Protein AF-0000000072983395 (afdb_homodimer)

Solvent-accessible surface area (backbone atoms only — not comparable to full-atom values): 16085 Å² total; per-residue (Å²): 81,55,55,38,33,39,40,26,29,25,28,71,45,69,61,43,79,45,68,45,96,83,69,43,36,35,25,37,40,39,32,40,28,44,46,82,57,58,45,98,86,64,48,65,48,68,25,65,43,45,33,35,26,67,38,75,64,19,54,56,48,55,73,70,56,47,56,60,40,45,34,35,40,32,30,26,74,39,46,46,67,44,71,45,98,85,69,43,77,41,79,43,71,32,33,43,49,75,42,74,44,75,72,58,54,69,65,59,53,52,48,53,57,49,49,61,51,53,68,69,57,66,67,68,75,69,74,77,69,78,70,69,76,76,77,78,74,75,75,77,71,81,136,83,55,55,38,33,38,38,25,30,24,29,71,44,67,60,45,80,46,69,46,97,85,69,44,36,33,26,37,40,40,31,40,27,43,47,82,58,58,45,97,84,64,46,65,47,66,25,65,44,43,33,34,27,67,37,74,65,19,55,56,49,54,73,72,55,46,57,60,41,45,34,37,40,33,30,26,73,36,46,46,69,45,71,42,97,84,68,42,77,42,80,42,72,30,33,42,49,76,44,73,44,74,72,57,54,69,67,58,54,51,48,52,57,49,49,62,51,55,69,69,56,68,69,70,76,68,75,76,68,80,69,68,74,75,74,75,68,78,70,76,72,75,131

Structure (mmCIF, N/CA/C/O backbone):
data_AF-0000000072983395-model_v1
#
loop_
_entity.id
_entity.type
_entity.pdbx_description
1 polymer 'Single-stranded DNA-binding protein'
#
loop_
_atom_site.group_PDB
_atom_site.id
_atom_site.type_symbol
_atom_site.label_atom_id
_atom_site.label_alt_id
_atom_site.label_comp_id
_atom_site.label_asym_id
_atom_site.label_entity_id
_atom_site.label_seq_id
_atom_site.pdbx_PDB_ins_code
_atom_site.Cartn_x
_atom_site.Cartn_y
_atom_site.Cartn_z
_atom_site.occupancy
_atom_site.B_iso_or_equiv
_atom_site.auth_seq_id
_atom_site.auth_comp_id
_atom_site.auth_asym_id
_atom_site.auth_atom_id
_atom_site.pdbx_PDB_model_num
ATOM 1 N N . MET A 1 1 ? 9.352 -2.021 -13.219 1 92.12 1 MET A N 1
ATOM 2 C CA . MET A 1 1 ? 7.984 -2.516 -13.117 1 92.12 1 MET A CA 1
ATOM 3 C C . MET A 1 1 ? 7.031 -1.396 -12.719 1 92.12 1 MET A C 1
ATOM 5 O O . MET A 1 1 ? 7.434 -0.445 -12.039 1 92.12 1 MET A O 1
ATOM 9 N N . LEU A 1 2 ? 5.82 -1.58 -13.25 1 95.62 2 LEU A N 1
ATOM 10 C CA . LEU A 1 2 ? 4.816 -0.573 -12.93 1 95.62 2 LEU A CA 1
ATOM 11 C C . LEU A 1 2 ? 4.504 -0.578 -11.438 1 95.62 2 LEU A C 1
ATOM 13 O O . LEU A 1 2 ? 4.367 -1.644 -10.828 1 95.62 2 LEU A O 1
ATOM 17 N N . ASN A 1 3 ? 4.492 0.54 -10.852 1 98.25 3 ASN A N 1
ATOM 18 C CA . ASN A 1 3 ? 4.168 0.789 -9.453 1 98.25 3 ASN A CA 1
ATOM 19 C C . ASN A 1 3 ? 3.625 2.199 -9.242 1 98.25 3 ASN A C 1
ATOM 21 O O . ASN A 1 3 ? 4.391 3.164 -9.203 1 98.25 3 ASN A O 1
ATOM 25 N N . SER A 1 4 ? 2.332 2.23 -9.156 1 98.5 4 SER A N 1
ATOM 26 C CA . SER A 1 4 ? 1.716 3.549 -9.047 1 98.5 4 SER A CA 1
ATOM 27 C C . SER A 1 4 ? 0.552 3.535 -8.062 1 98.5 4 SER A C 1
ATOM 29 O O . SER A 1 4 ? -0.25 2.598 -8.055 1 98.5 4 SER A O 1
ATOM 31 N N . VAL A 1 5 ? 0.527 4.566 -7.242 1 98.69 5 VAL A N 1
ATOM 32 C CA . VAL A 1 5 ? -0.525 4.75 -6.246 1 98.69 5 VAL A CA 1
ATOM 33 C C . VAL A 1 5 ? -1.07 6.176 -6.332 1 98.69 5 VAL A C 1
ATOM 35 O O . VAL A 1 5 ? -0.305 7.133 -6.473 1 98.69 5 VAL A O 1
ATOM 38 N N . SER A 1 6 ? -2.344 6.32 -6.25 1 98.75 6 SER A N 1
ATOM 39 C CA . SER A 1 6 ? -3.023 7.605 -6.145 1 98.75 6 SER A CA 1
ATOM 40 C C . SER A 1 6 ? -4.082 7.582 -5.047 1 98.75 6 SER A C 1
ATOM 42 O O . SER A 1 6 ? -4.973 6.73 -5.055 1 98.75 6 SER A O 1
ATOM 44 N N . LEU A 1 7 ? -3.955 8.562 -4.141 1 98.62 7 LEU A N 1
ATOM 45 C CA . LEU A 1 7 ? -4.863 8.594 -2.996 1 98.62 7 LEU A CA 1
ATOM 46 C C . LEU A 1 7 ? -5.379 10 -2.748 1 98.62 7 LEU A C 1
ATOM 48 O O . LEU A 1 7 ? -4.688 10.984 -3.037 1 98.62 7 LEU A O 1
ATOM 52 N N . THR A 1 8 ? -6.539 10.047 -2.232 1 98.5 8 THR A N 1
ATOM 53 C CA . THR A 1 8 ? -7.055 11.25 -1.59 1 98.5 8 THR A CA 1
ATOM 54 C C . THR A 1 8 ? -7.527 10.945 -0.17 1 98.5 8 THR A C 1
ATOM 56 O O . THR A 1 8 ? -8.109 9.891 0.083 1 98.5 8 THR A O 1
ATOM 59 N N . GLY A 1 9 ? -7.184 11.805 0.729 1 98.12 9 GLY A N 1
ATOM 60 C CA . GLY A 1 9 ? -7.562 11.609 2.119 1 98.12 9 GLY A CA 1
ATOM 61 C C . GLY A 1 9 ? -7.148 12.766 3.018 1 98.12 9 GLY A C 1
ATOM 62 O O . GLY A 1 9 ? -6.652 13.781 2.539 1 98.12 9 GLY A O 1
ATOM 63 N N . ARG A 1 10 ? -7.398 12.531 4.27 1 97.25 10 ARG A N 1
ATOM 64 C CA . ARG A 1 10 ? -7.094 13.586 5.23 1 97.25 10 ARG A CA 1
ATOM 65 C C . ARG A 1 10 ? -5.961 13.172 6.164 1 97.25 10 ARG A C 1
ATOM 67 O O . ARG A 1 10 ? -5.918 12.023 6.617 1 97.25 10 ARG A O 1
ATOM 74 N N . LEU A 1 11 ? -5.18 14.148 6.449 1 97.19 11 LEU A N 1
ATOM 75 C CA . LEU A 1 11 ? -4.102 13.922 7.402 1 97.19 11 LEU A CA 1
ATOM 76 C C . LEU A 1 11 ? -4.656 13.625 8.789 1 97.19 11 LEU A C 1
ATOM 78 O O . LEU A 1 11 ? -5.5 14.367 9.297 1 97.19 11 LEU A O 1
ATOM 82 N N . THR A 1 12 ? -4.137 12.562 9.406 1 97.56 12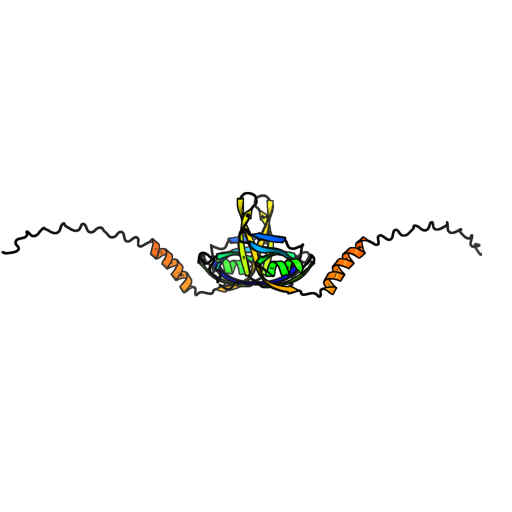 THR A N 1
ATOM 83 C CA . THR A 1 12 ? -4.719 12.117 10.664 1 97.56 12 THR A CA 1
ATOM 84 C C . THR A 1 12 ? -4.078 12.844 11.844 1 97.56 12 THR A C 1
ATOM 86 O O . THR A 1 12 ? -4.664 12.914 12.93 1 97.56 12 THR A O 1
ATOM 89 N N . LYS A 1 13 ? -2.9 13.227 11.703 1 97.06 13 LYS A N 1
ATOM 90 C CA . LYS A 1 13 ? -2.113 13.945 12.703 1 97.06 13 LYS A CA 1
ATOM 91 C C . LYS A 1 13 ? -0.989 14.742 12.055 1 97.06 13 LYS A C 1
ATOM 93 O O . LYS A 1 13 ? -0.76 14.633 10.844 1 97.06 13 LYS A O 1
ATOM 98 N N . GLU A 1 14 ? -0.377 15.438 12.875 1 96.38 14 GLU A N 1
ATOM 99 C CA . GLU A 1 14 ? 0.751 16.203 12.352 1 96.38 14 GLU A CA 1
ATOM 100 C C . GLU A 1 14 ? 1.83 15.281 11.789 1 96.38 14 GLU A C 1
ATOM 102 O O . GLU A 1 14 ? 2.129 14.234 12.375 1 96.38 14 GLU A O 1
ATOM 107 N N . PRO A 1 15 ? 2.396 15.719 10.688 1 96.94 15 PRO A N 1
ATOM 108 C CA . PRO A 1 15 ? 3.467 14.898 10.117 1 96.94 15 PRO A CA 1
ATOM 109 C C . PRO A 1 15 ? 4.684 14.789 11.039 1 96.94 15 PRO A C 1
ATOM 111 O O . PRO A 1 15 ? 4.984 15.727 11.773 1 96.94 15 PRO A O 1
ATOM 114 N N . GLU A 1 16 ? 5.305 13.664 10.938 1 95.69 16 GLU A N 1
ATOM 115 C CA . GLU A 1 16 ? 6.543 13.445 11.68 1 95.69 16 GLU A CA 1
ATOM 116 C C . GLU A 1 16 ? 7.766 13.719 10.812 1 95.69 16 GLU A C 1
ATOM 118 O O . GLU A 1 16 ? 7.906 13.148 9.727 1 95.69 16 GLU A O 1
ATOM 123 N N . VAL A 1 17 ? 8.648 14.516 11.359 1 94.19 17 VAL A N 1
ATOM 124 C CA . VAL A 1 17 ? 9.836 14.914 10.617 1 94.19 17 VAL A CA 1
ATOM 125 C C . VAL A 1 17 ? 11.07 14.219 11.195 1 94.19 17 VAL A C 1
ATOM 127 O O . VAL A 1 17 ? 11.281 14.227 12.406 1 94.19 17 VAL A O 1
ATOM 130 N N . PHE A 1 18 ? 11.75 13.602 10.289 1 89.81 18 PHE A N 1
ATOM 131 C CA . PHE A 1 18 ? 12.992 12.938 10.656 1 89.81 18 PHE A CA 1
ATOM 132 C C . PHE A 1 18 ? 14.148 13.422 9.789 1 89.81 18 PHE A C 1
ATOM 134 O O . PHE A 1 18 ? 13.93 13.984 8.711 1 89.81 18 PHE A O 1
ATOM 141 N N . ARG A 1 19 ? 15.328 13.273 10.328 1 88.38 19 ARG A N 1
ATOM 142 C CA . ARG A 1 19 ? 16.547 13.484 9.555 1 88.38 19 ARG A CA 1
ATOM 143 C C . ARG A 1 19 ? 17.516 12.32 9.734 1 88.38 19 ARG A C 1
ATOM 145 O O . ARG A 1 19 ? 17.781 11.891 10.859 1 88.38 19 ARG A O 1
ATOM 152 N N . THR A 1 20 ? 17.906 11.781 8.586 1 83.94 20 THR A N 1
ATOM 153 C CA . THR A 1 20 ? 18.828 10.656 8.664 1 83.94 20 THR A CA 1
ATOM 154 C C . THR A 1 20 ? 20.25 11.133 8.922 1 83.94 20 THR A C 1
ATOM 156 O O . THR A 1 20 ? 20.531 12.328 8.883 1 83.94 20 THR A O 1
ATOM 159 N N . ALA A 1 21 ? 21.156 10.156 9.273 1 82.62 21 ALA A N 1
ATOM 160 C CA . ALA A 1 21 ? 22.562 10.461 9.531 1 82.62 21 ALA A CA 1
ATOM 161 C C . ALA A 1 21 ? 23.219 11.086 8.305 1 82.62 21 ALA A C 1
ATOM 163 O O . ALA A 1 21 ? 24.125 11.922 8.438 1 82.62 21 ALA A O 1
ATOM 164 N N . ASN A 1 22 ? 22.719 10.758 7.152 1 85.31 22 ASN A N 1
ATOM 165 C CA . ASN A 1 22 ? 23.266 11.289 5.91 1 85.31 22 ASN A CA 1
ATOM 166 C C . ASN A 1 22 ? 22.562 12.57 5.488 1 85.31 22 ASN A C 1
ATOM 168 O O . ASN A 1 22 ? 22.531 12.914 4.309 1 85.31 22 ASN A O 1
ATOM 172 N N . GLU A 1 23 ? 21.844 13.117 6.398 1 86.38 23 GLU A N 1
ATOM 173 C CA . GLU A 1 23 ? 21.234 14.438 6.273 1 86.38 23 GLU A CA 1
ATOM 174 C C . GLU A 1 23 ? 20.078 14.43 5.277 1 86.38 23 GLU A C 1
ATOM 176 O O . GLU A 1 23 ? 19.828 15.422 4.594 1 86.38 23 GLU A O 1
ATOM 181 N N . LEU A 1 24 ? 19.547 13.312 5.109 1 88.81 24 LEU A N 1
ATOM 182 C CA . LEU A 1 24 ? 18.328 13.211 4.305 1 88.81 24 LEU A CA 1
ATOM 183 C C . LEU A 1 24 ? 17.094 13.492 5.148 1 88.81 24 LEU A C 1
ATOM 185 O O . LEU A 1 24 ? 16.891 12.852 6.184 1 88.81 24 LEU A O 1
ATOM 189 N N . ASP A 1 25 ? 16.328 14.492 4.676 1 93.94 25 ASP A N 1
ATOM 190 C CA . ASP A 1 25 ? 15.07 14.797 5.352 1 93.94 25 ASP A CA 1
ATOM 191 C C . ASP A 1 25 ? 13.992 13.781 4.98 1 93.94 25 ASP A C 1
ATOM 193 O O . ASP A 1 25 ? 13.836 13.438 3.805 1 93.94 25 ASP A O 1
ATOM 197 N N . ILE A 1 26 ? 13.297 13.359 6.004 1 93.62 26 ILE A N 1
ATOM 198 C CA . ILE A 1 26 ? 12.203 12.422 5.82 1 93.62 26 ILE A CA 1
ATOM 199 C C . ILE A 1 26 ? 10.969 12.914 6.586 1 93.62 26 ILE A C 1
ATOM 201 O O . ILE A 1 26 ? 11.078 13.328 7.738 1 93.62 26 ILE A O 1
ATOM 205 N N . VAL A 1 27 ? 9.828 12.859 5.941 1 96.75 27 VAL A N 1
ATOM 206 C CA . VAL A 1 27 ? 8.57 13.148 6.625 1 96.75 27 VAL A CA 1
ATOM 207 C C . VAL A 1 27 ? 7.625 11.961 6.488 1 96.75 27 VAL A C 1
ATOM 209 O O . VAL A 1 27 ? 7.445 11.43 5.391 1 96.75 27 VAL A O 1
ATOM 212 N N . ARG A 1 28 ? 7.023 11.586 7.562 1 96.06 28 ARG A N 1
ATOM 213 C CA . ARG A 1 28 ? 6.031 10.523 7.582 1 96.06 28 ARG A CA 1
ATOM 214 C C . ARG A 1 28 ? 4.672 11.039 8.047 1 96.06 28 ARG A C 1
ATOM 216 O O . ARG A 1 28 ? 4.602 11.883 8.945 1 96.06 28 ARG A O 1
ATOM 223 N N . PHE A 1 29 ? 3.676 10.469 7.445 1 97.31 29 PHE A N 1
ATOM 224 C CA . PHE A 1 29 ? 2.324 10.844 7.848 1 97.31 29 PHE A CA 1
ATOM 225 C C . PHE A 1 29 ? 1.327 9.75 7.469 1 97.31 29 PHE A C 1
ATOM 227 O O . PHE A 1 29 ? 1.657 8.836 6.715 1 97.31 29 PHE A O 1
ATOM 234 N N . THR A 1 30 ? 0.22 9.859 8.078 1 97.81 30 THR A N 1
ATOM 235 C CA . THR A 1 30 ? -0.851 8.906 7.809 1 97.81 30 THR A CA 1
ATOM 236 C C . THR A 1 30 ? -2.053 9.602 7.18 1 97.81 30 THR A C 1
ATOM 238 O O . THR A 1 30 ? -2.484 10.656 7.656 1 97.81 30 THR A O 1
ATOM 241 N N . LEU A 1 31 ? -2.525 9.023 6.121 1 98.19 31 LEU A N 1
ATOM 242 C CA . LEU A 1 31 ? -3.703 9.516 5.418 1 98.19 31 LEU A CA 1
ATOM 243 C C . LEU A 1 31 ? -4.926 8.656 5.734 1 98.19 31 LEU A C 1
ATOM 245 O O . LEU A 1 31 ? -4.871 7.434 5.621 1 98.19 31 LEU A O 1
ATOM 249 N N . ALA A 1 32 ? -5.961 9.273 6.227 1 97.94 32 ALA A N 1
ATOM 250 C CA . ALA A 1 32 ? -7.262 8.617 6.332 1 97.94 32 ALA A CA 1
ATOM 251 C C . ALA A 1 32 ? -7.984 8.625 4.988 1 97.94 32 ALA A C 1
ATOM 253 O O . ALA A 1 32 ? -8.383 9.68 4.492 1 97.94 32 ALA A O 1
ATOM 254 N N . VAL A 1 33 ? -8.195 7.504 4.414 1 97.56 33 VAL A N 1
ATOM 255 C CA . VAL A 1 33 ? -8.828 7.348 3.109 1 97.56 33 VAL A CA 1
ATOM 256 C C . VAL A 1 33 ? -10.156 6.613 3.264 1 97.56 33 VAL A C 1
ATOM 258 O O . VAL A 1 33 ? -10.188 5.402 3.502 1 97.56 33 VAL A O 1
ATOM 261 N N . ASN A 1 34 ? -11.188 7.336 3.043 1 94.81 34 ASN A N 1
ATOM 262 C CA . ASN A 1 34 ? -12.5 6.727 3.189 1 94.81 34 ASN A CA 1
ATOM 263 C C . ASN A 1 34 ? -12.836 5.828 2.002 1 94.81 34 ASN A C 1
ATOM 265 O O . ASN A 1 34 ? -12.625 6.211 0.85 1 94.81 34 ASN A O 1
ATOM 269 N N . ARG A 1 35 ? -13.422 4.754 2.379 1 91.44 35 ARG A N 1
ATOM 270 C CA . ARG A 1 35 ? -13.867 3.848 1.321 1 91.44 35 ARG A CA 1
ATOM 271 C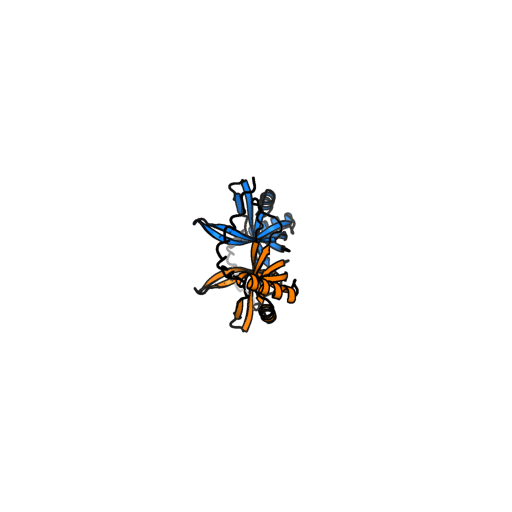 C . ARG A 1 35 ? -15.156 4.34 0.682 1 91.44 35 ARG A C 1
ATOM 273 O O . ARG A 1 35 ? -15.938 5.051 1.317 1 91.44 35 ARG A O 1
ATOM 280 N N . VAL A 1 36 ? -15.289 3.951 -0.566 1 82.12 36 VAL A N 1
ATOM 281 C CA . VAL A 1 36 ? -16.422 4.461 -1.325 1 82.12 36 VAL A CA 1
ATOM 282 C C . VAL A 1 36 ? -17.703 3.766 -0.871 1 82.12 36 VAL A C 1
ATOM 284 O O . VAL A 1 36 ? -18.781 4.383 -0.829 1 82.12 36 VAL A O 1
ATOM 287 N N . PHE A 1 37 ? -17.578 2.553 -0.473 1 79.75 37 PHE A N 1
ATOM 288 C CA . PHE A 1 37 ? -18.797 1.813 -0.184 1 79.75 37 PHE A CA 1
ATOM 289 C C . PHE A 1 37 ? -18.938 1.569 1.313 1 79.75 37 PHE A C 1
ATOM 291 O O . PHE A 1 37 ? -17.953 1.478 2.031 1 79.75 37 PHE A O 1
ATOM 298 N N . LYS A 1 38 ? -20.156 1.522 1.708 1 79.19 38 LYS A N 1
ATOM 299 C CA . LYS A 1 38 ? -20.469 1.165 3.086 1 79.19 38 LYS A CA 1
ATOM 300 C C . LYS A 1 38 ? -20.375 -0.342 3.303 1 79.19 38 LYS A C 1
ATOM 302 O O . LYS A 1 38 ? -20.641 -1.124 2.385 1 79.19 38 LYS A O 1
ATOM 307 N N . ASN A 1 39 ? -19.984 -0.645 4.512 1 76.88 39 ASN A N 1
ATOM 308 C CA . ASN A 1 39 ? -19.938 -2.068 4.832 1 76.88 39 ASN A CA 1
ATOM 309 C C . ASN A 1 39 ? -21.328 -2.613 5.129 1 76.88 39 ASN A C 1
ATOM 311 O O . ASN A 1 39 ? -22.328 -1.921 4.93 1 76.88 39 ASN A O 1
ATOM 315 N N . LYS A 1 40 ? -21.391 -3.904 5.48 1 73.75 40 LYS A N 1
ATOM 316 C CA . LYS A 1 40 ? -22.656 -4.598 5.707 1 73.75 40 LYS A CA 1
ATOM 317 C C . LYS A 1 40 ? -23.453 -3.93 6.82 1 73.75 40 LYS A C 1
ATOM 319 O O . LYS A 1 40 ? -24.688 -3.994 6.828 1 73.75 40 LYS A O 1
ATOM 324 N N . THR A 1 41 ? -22.766 -3.213 7.715 1 80.81 41 THR A N 1
ATOM 325 C CA . THR A 1 41 ? -23.438 -2.561 8.836 1 80.81 41 THR A CA 1
ATOM 326 C C . THR A 1 41 ? -23.812 -1.124 8.477 1 80.81 41 THR A C 1
ATOM 328 O O . THR A 1 41 ? -24.359 -0.393 9.312 1 80.81 41 THR A O 1
ATOM 331 N N . GLY A 1 42 ? -23.453 -0.775 7.301 1 80.75 42 GLY A N 1
ATOM 332 C CA . GLY A 1 42 ? -23.812 0.552 6.836 1 80.75 42 GLY A CA 1
ATOM 333 C C . GLY A 1 42 ? -22.797 1.615 7.191 1 80.75 42 GLY A C 1
ATOM 334 O O . GLY A 1 42 ? -23.062 2.811 7.066 1 80.75 42 GLY A O 1
ATOM 335 N N . GLN A 1 43 ? -21.75 1.184 7.711 1 83.88 43 GLN A N 1
ATOM 336 C CA . GLN A 1 43 ? -20.719 2.15 8.086 1 83.88 43 GLN A CA 1
ATOM 337 C C . GLN A 1 43 ? -19.625 2.223 7.027 1 83.88 43 GLN A C 1
ATOM 339 O O . GLN A 1 43 ? -19.25 1.204 6.438 1 83.88 43 GLN A O 1
ATOM 344 N N . ARG A 1 44 ? -19.234 3.465 6.789 1 85.44 44 ARG A N 1
ATOM 345 C CA . ARG A 1 44 ? -18.109 3.656 5.871 1 85.44 44 ARG A CA 1
ATOM 346 C C . ARG A 1 44 ? -16.781 3.453 6.582 1 85.44 44 ARG A C 1
ATOM 348 O O . ARG A 1 44 ? -16.484 4.129 7.57 1 85.44 44 ARG A O 1
ATOM 355 N N . GLU A 1 45 ? -16.062 2.592 6.062 1 91.12 45 GLU A N 1
ATOM 356 C CA . GLU A 1 45 ? -14.773 2.287 6.676 1 91.12 45 GLU A CA 1
ATOM 357 C C . GLU A 1 45 ? -13.68 3.213 6.152 1 91.12 45 GLU A C 1
ATOM 359 O O . GLU A 1 45 ? -13.82 3.799 5.074 1 91.12 45 GLU A O 1
ATOM 364 N N . THR A 1 46 ? -12.695 3.371 7.027 1 94.56 46 THR A N 1
ATOM 365 C CA . THR A 1 46 ? -11.555 4.223 6.703 1 94.56 46 THR A CA 1
ATOM 366 C C . THR A 1 46 ? -10.258 3.426 6.734 1 94.56 46 THR A C 1
ATOM 368 O O . THR A 1 46 ? -10.023 2.648 7.66 1 94.56 46 THR A O 1
ATOM 371 N N . ASP A 1 47 ? -9.516 3.576 5.652 1 95.69 47 ASP A N 1
ATOM 372 C CA . ASP A 1 47 ? -8.172 3.014 5.645 1 95.69 47 ASP A CA 1
ATOM 373 C C . ASP A 1 47 ? -7.141 4.059 6.062 1 95.69 47 ASP A C 1
ATOM 375 O O . ASP A 1 47 ? -7.137 5.18 5.547 1 95.69 47 ASP A O 1
ATOM 379 N N . PHE A 1 48 ? -6.254 3.67 6.953 1 96.12 48 PHE A N 1
ATOM 380 C CA . PHE A 1 48 ? -5.18 4.551 7.398 1 96.12 48 PHE A CA 1
ATOM 381 C C . PHE A 1 48 ? -3.861 4.176 6.738 1 96.12 48 PHE A C 1
ATOM 383 O O . PHE A 1 48 ? -3.217 3.201 7.133 1 96.12 48 PHE A O 1
ATOM 390 N N . ILE A 1 49 ? -3.475 4.988 5.789 1 97.44 49 ILE A N 1
ATOM 391 C CA . ILE A 1 49 ? -2.359 4.641 4.918 1 97.44 49 ILE A CA 1
ATOM 392 C C . ILE A 1 49 ? -1.128 5.461 5.301 1 97.44 49 ILE A C 1
ATOM 394 O O . ILE A 1 49 ? -1.182 6.691 5.348 1 97.44 49 ILE A O 1
ATOM 398 N N . GLU A 1 50 ? -0.036 4.75 5.488 1 96.62 50 GLU A N 1
ATOM 399 C CA . GLU A 1 50 ? 1.229 5.414 5.789 1 96.62 50 GLU A CA 1
ATOM 400 C C . GLU A 1 50 ? 1.891 5.941 4.52 1 96.62 50 GLU A C 1
ATOM 402 O O . GLU A 1 50 ? 1.959 5.238 3.51 1 96.62 50 GLU A O 1
ATOM 407 N N . CYS A 1 51 ? 2.387 7.141 4.633 1 97.88 51 CYS A N 1
ATOM 408 C CA . CYS A 1 51 ? 3.07 7.797 3.527 1 97.88 51 CYS A CA 1
ATOM 409 C C . CYS A 1 51 ? 4.406 8.375 3.979 1 97.88 51 CYS A C 1
ATOM 411 O O . CYS A 1 51 ? 4.582 8.703 5.152 1 97.88 51 CYS A O 1
ATOM 413 N N . VAL A 1 52 ? 5.289 8.516 2.994 1 96.75 52 VAL A N 1
ATOM 414 C CA . VAL A 1 52 ? 6.605 9.07 3.299 1 96.75 52 VAL A CA 1
ATOM 415 C C . VAL A 1 52 ? 7.062 9.977 2.16 1 96.75 52 VAL A C 1
ATOM 417 O O . VAL A 1 52 ? 6.867 9.656 0.985 1 96.75 52 VAL A O 1
A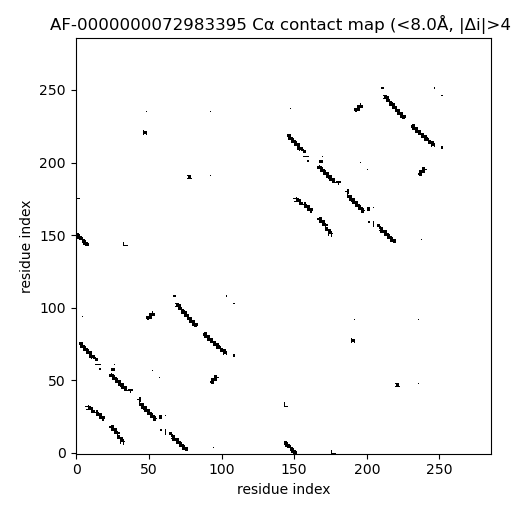TOM 420 N N . ILE A 1 53 ? 7.641 11.039 2.486 1 97.06 53 ILE A N 1
ATOM 421 C CA . ILE A 1 53 ? 8.289 11.938 1.537 1 97.06 53 ILE A CA 1
ATOM 422 C C . ILE A 1 53 ? 9.773 12.062 1.872 1 97.06 53 ILE A C 1
ATOM 424 O O . ILE A 1 53 ? 10.141 12.227 3.037 1 97.06 53 ILE A O 1
ATOM 428 N N . PHE A 1 54 ? 10.516 11.977 0.867 1 93.81 54 PHE A N 1
ATOM 429 C CA . PHE A 1 54 ? 11.961 12.117 1.027 1 93.81 54 PHE A CA 1
ATOM 430 C C . PHE A 1 54 ? 12.445 13.43 0.433 1 93.81 54 PHE A C 1
ATOM 432 O O . PHE A 1 54 ? 11.883 13.922 -0.549 1 93.81 54 PHE A O 1
ATOM 439 N N . GLY A 1 55 ? 13.484 14 1.056 1 92.94 55 GLY A N 1
ATOM 440 C CA . GLY A 1 55 ? 14.18 15.148 0.487 1 92.94 55 GLY A CA 1
ATOM 441 C C . GLY A 1 55 ? 13.633 16.484 0.961 1 92.94 55 GLY A C 1
ATOM 442 O O . GLY A 1 55 ? 12.82 16.531 1.885 1 92.94 55 GLY A O 1
ATOM 443 N N . LYS A 1 56 ? 14.055 17.484 0.341 1 90.19 56 LYS A N 1
ATOM 444 C CA . LYS A 1 56 ? 13.758 18.844 0.782 1 90.19 56 LYS A CA 1
ATOM 445 C C . LYS A 1 56 ? 12.258 19.141 0.688 1 90.19 56 LYS A C 1
ATOM 447 O O . LYS A 1 56 ? 11.719 19.891 1.497 1 90.19 56 LYS A O 1
ATOM 452 N N . ARG A 1 57 ? 11.625 18.578 -0.23 1 92.88 57 ARG A N 1
ATOM 453 C CA . ARG A 1 57 ? 10.188 18.797 -0.401 1 92.88 57 ARG A CA 1
ATOM 454 C C . ARG A 1 57 ? 9.414 18.297 0.81 1 92.88 57 ARG A C 1
ATOM 456 O O . ARG A 1 57 ? 8.266 18.703 1.033 1 92.88 57 ARG A O 1
ATOM 463 N N . ALA A 1 58 ? 10.008 17.406 1.537 1 93.88 58 ALA A N 1
ATOM 464 C CA . ALA A 1 58 ? 9.391 16.859 2.74 1 93.88 58 ALA A CA 1
ATOM 465 C C . ALA A 1 58 ? 9.133 17.953 3.77 1 93.88 58 ALA A C 1
ATOM 467 O O . ALA A 1 58 ? 8.062 18 4.391 1 93.88 58 ALA A O 1
ATOM 468 N N . LEU A 1 59 ? 10.062 18.781 3.85 1 92.75 59 LEU A N 1
ATOM 469 C CA . LEU A 1 59 ? 9.945 19.859 4.832 1 92.75 59 LEU A CA 1
ATOM 470 C C . LEU A 1 59 ? 8.875 20.859 4.41 1 92.75 59 LEU A C 1
ATOM 472 O O . LEU A 1 59 ? 8.141 21.375 5.254 1 92.75 59 LEU A O 1
ATOM 476 N N . THR A 1 60 ? 8.867 21.156 3.119 1 93.31 60 THR A N 1
ATOM 477 C CA . THR A 1 60 ? 7.805 22.016 2.602 1 93.31 60 THR A CA 1
ATOM 478 C C . THR A 1 60 ? 6.43 21.438 2.934 1 93.31 60 THR A C 1
ATOM 480 O O . THR A 1 60 ? 5.535 22.172 3.361 1 93.31 60 THR A O 1
ATOM 483 N N . PHE A 1 61 ? 6.305 20.219 2.787 1 95.88 61 PHE A N 1
ATOM 484 C CA . PHE A 1 61 ? 5.059 19.516 3.098 1 95.88 61 PHE A CA 1
ATOM 485 C C . PHE A 1 61 ? 4.715 19.656 4.578 1 95.88 61 PHE A C 1
ATOM 487 O O . PHE A 1 61 ? 3.59 20.031 4.926 1 95.88 61 PHE A O 1
ATOM 494 N N . ALA A 1 62 ? 5.656 19.328 5.422 1 95.12 62 ALA A N 1
ATOM 495 C CA . ALA A 1 62 ? 5.438 19.359 6.867 1 95.12 62 ALA A 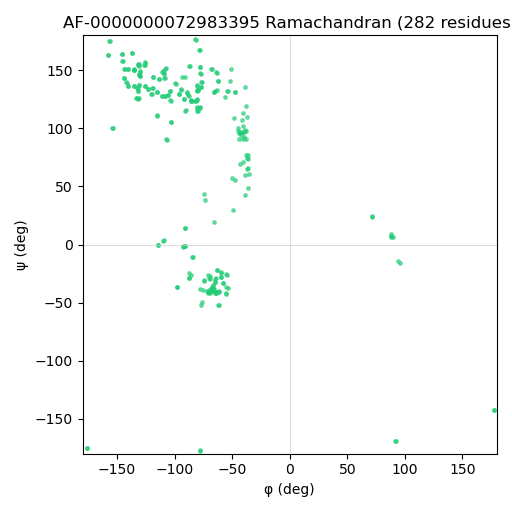CA 1
ATOM 496 C C . ALA A 1 62 ? 5.008 20.75 7.336 1 95.12 62 ALA A C 1
ATOM 498 O O . ALA A 1 62 ? 4.172 20.875 8.234 1 95.12 62 ALA A O 1
ATOM 499 N N . GLY A 1 63 ? 5.516 21.734 6.668 1 92.69 63 GLY A N 1
ATOM 500 C CA . GLY A 1 63 ? 5.227 23.094 7.078 1 92.69 63 GLY A CA 1
ATOM 501 C C . GLY A 1 63 ? 3.926 23.625 6.504 1 92.69 63 GLY A C 1
ATOM 502 O O . GLY A 1 63 ? 3.412 24.656 6.961 1 92.69 63 GLY A O 1
ATOM 503 N N . SER A 1 64 ? 3.387 22.922 5.613 1 92.12 64 SER A N 1
ATOM 504 C CA . SER A 1 64 ? 2.248 23.469 4.895 1 92.12 64 SER A CA 1
ATOM 505 C C . SER A 1 64 ? 0.974 22.688 5.176 1 92.12 64 SER A C 1
ATOM 507 O O . SER A 1 64 ? -0.084 22.984 4.617 1 92.12 64 SER A O 1
ATOM 509 N N . THR A 1 65 ? 1.109 21.672 5.984 1 93.38 65 THR A N 1
ATOM 510 C CA . THR A 1 65 ? -0.056 20.844 6.25 1 93.38 65 THR A CA 1
ATOM 511 C C . THR A 1 65 ? -0.306 20.719 7.75 1 93.38 65 THR A C 1
ATOM 513 O O . THR A 1 65 ? 0.609 20.906 8.555 1 93.38 65 THR A O 1
ATOM 516 N N . THR A 1 66 ? -1.572 20.469 8.094 1 92.31 66 THR A N 1
ATOM 517 C CA . THR A 1 66 ? -1.986 20.234 9.477 1 92.31 66 THR A CA 1
ATOM 518 C C . THR A 1 66 ? -2.969 19.062 9.555 1 92.31 66 THR A C 1
ATOM 520 O O . THR A 1 66 ? -3.482 18.609 8.523 1 92.31 66 THR A O 1
ATOM 523 N N . LYS A 1 67 ? -3.107 18.625 10.758 1 94.44 67 LYS A N 1
ATOM 524 C CA . LYS A 1 67 ? -4.129 17.594 10.953 1 94.44 67 LYS A CA 1
ATOM 525 C C . LYS A 1 67 ? -5.441 17.984 10.273 1 94.44 67 LYS A C 1
ATOM 527 O O . LYS A 1 67 ? -5.879 19.141 10.383 1 94.44 67 LYS A O 1
ATOM 532 N N . GLY A 1 68 ? -5.965 17.062 9.539 1 94.81 68 GLY A N 1
ATOM 533 C CA . GLY A 1 68 ? -7.25 17.312 8.914 1 94.81 68 GLY A CA 1
ATOM 534 C C . GLY A 1 68 ? -7.125 17.844 7.492 1 94.81 68 GLY A C 1
ATOM 535 O O . GLY A 1 68 ? -8.109 17.859 6.746 1 94.81 68 GLY A O 1
ATOM 536 N N . SER A 1 69 ? -5.996 18.281 7.062 1 94.25 69 SER A N 1
ATOM 537 C CA . SER A 1 69 ? -5.793 18.75 5.695 1 94.25 69 SER A CA 1
ATOM 538 C C . SER A 1 69 ? -6.215 17.703 4.68 1 94.25 69 SER A C 1
ATOM 540 O O . SER A 1 69 ? -5.906 16.516 4.836 1 94.25 69 SER A O 1
ATOM 542 N N . LEU A 1 70 ? -6.992 18.141 3.678 1 96.75 70 LEU A N 1
ATOM 543 C CA . LEU A 1 70 ? -7.375 17.266 2.574 1 96.75 70 LEU A CA 1
ATOM 544 C C . LEU A 1 70 ? -6.312 17.266 1.481 1 96.75 70 LEU A C 1
ATOM 546 O O . LEU A 1 70 ? -6 18.312 0.917 1 96.75 70 LEU A O 1
ATOM 550 N N . LEU A 1 71 ? -5.812 16.078 1.155 1 97.75 71 LEU A N 1
ATOM 551 C CA . LEU A 1 71 ? -4.672 15.977 0.251 1 97.75 71 LEU A CA 1
ATOM 552 C C . LEU A 1 71 ? -4.945 14.961 -0.857 1 97.75 71 LEU A C 1
ATOM 554 O O . LEU A 1 71 ? -5.676 13.992 -0.652 1 97.75 71 LEU A O 1
ATOM 558 N N . GLY A 1 72 ? -4.418 15.234 -1.99 1 98.31 72 GLY A N 1
ATOM 559 C CA . GLY A 1 72 ? -4.145 14.242 -3.016 1 98.31 72 GLY A CA 1
ATOM 560 C C . GLY A 1 72 ? -2.676 13.883 -3.119 1 98.31 72 GLY A C 1
ATOM 561 O O . GLY A 1 72 ? -1.811 14.758 -3.082 1 98.31 72 GLY A O 1
ATOM 562 N N . ILE A 1 73 ? -2.426 12.578 -3.158 1 98.25 73 ILE A N 1
ATOM 563 C CA . ILE A 1 73 ? -1.024 12.195 -3.295 1 98.25 73 ILE A CA 1
ATOM 564 C C . ILE A 1 73 ? -0.874 11.18 -4.426 1 98.25 73 ILE A C 1
ATOM 566 O O . ILE A 1 73 ? -1.807 10.43 -4.723 1 98.25 73 ILE A O 1
ATOM 570 N N . SER A 1 74 ? 0.254 11.219 -5.07 1 98.62 74 SER A N 1
ATOM 571 C CA . SER A 1 74 ? 0.691 10.203 -6.023 1 98.62 74 SER A CA 1
ATOM 572 C C . SER A 1 74 ? 2.107 9.727 -5.715 1 98.62 74 SER A C 1
ATOM 574 O O . SER A 1 74 ? 2.941 10.508 -5.25 1 98.62 74 SER A O 1
ATOM 576 N N . GLY A 1 75 ? 2.318 8.461 -5.965 1 98.44 75 GLY A N 1
ATOM 577 C CA . GLY A 1 75 ? 3.625 7.883 -5.691 1 98.44 75 GLY A CA 1
ATOM 578 C C . GLY A 1 75 ? 3.691 6.398 -5.98 1 98.44 75 GLY A C 1
ATOM 579 O O . GLY A 1 75 ? 3.143 5.926 -6.977 1 98.44 75 GLY A O 1
ATOM 580 N N . ARG A 1 76 ? 4.434 5.738 -5.09 1 97.62 76 ARG A N 1
ATOM 581 C CA . ARG A 1 76 ? 4.641 4.305 -5.27 1 97.62 76 ARG A CA 1
ATOM 582 C C . ARG A 1 76 ? 4.582 3.574 -3.932 1 97.62 76 ARG A C 1
ATOM 584 O O . ARG A 1 76 ? 4.906 4.145 -2.891 1 97.62 76 ARG A O 1
ATOM 591 N N . LEU A 1 77 ? 4.156 2.309 -4.051 1 97.44 77 LEU A N 1
ATOM 592 C CA . LEU A 1 77 ? 4.148 1.475 -2.854 1 97.44 77 LEU A CA 1
ATOM 593 C C . LEU A 1 77 ? 5.539 0.928 -2.561 1 97.44 77 LEU A C 1
ATOM 595 O O . LEU A 1 77 ? 6.234 0.462 -3.467 1 97.44 77 LEU A O 1
ATOM 599 N N . SER A 1 78 ? 5.875 1.055 -1.368 1 95.56 78 SER A N 1
ATOM 600 C CA . SER A 1 78 ? 7.195 0.573 -0.969 1 95.56 78 SER A CA 1
ATOM 601 C C . SER A 1 78 ? 7.125 -0.217 0.334 1 95.56 78 SER A C 1
ATOM 603 O O . SER A 1 78 ? 6.352 0.125 1.231 1 95.56 78 SER A O 1
ATOM 605 N N . ASN A 1 79 ? 7.777 -1.27 0.357 1 92.31 79 ASN A N 1
ATOM 606 C CA . ASN A 1 79 ? 7.957 -2.061 1.569 1 92.31 79 ASN A CA 1
ATOM 607 C C . ASN A 1 79 ? 9.375 -1.931 2.121 1 92.31 79 ASN A C 1
ATOM 609 O O . ASN A 1 79 ? 10.266 -2.684 1.729 1 92.31 79 ASN A O 1
ATOM 613 N N . ASN A 1 80 ? 9.602 -1.013 2.949 1 80.94 80 ASN A N 1
ATOM 614 C CA . ASN A 1 80 ? 10.922 -0.748 3.502 1 80.94 80 ASN A CA 1
ATOM 615 C C . ASN A 1 80 ? 11.023 -1.186 4.961 1 80.94 80 ASN A C 1
ATOM 617 O O . ASN A 1 80 ? 10.008 -1.487 5.59 1 80.94 80 ASN A O 1
ATOM 621 N N . HIS A 1 81 ? 12.242 -1.509 5.309 1 77.44 81 HIS A N 1
ATOM 622 C CA . HIS A 1 81 ? 12.477 -1.859 6.703 1 77.44 81 HIS A CA 1
ATOM 623 C C . HIS A 1 81 ? 13.273 -0.775 7.422 1 77.44 81 HIS A C 1
ATOM 625 O O . HIS A 1 81 ? 13.945 0.032 6.777 1 77.44 81 HIS A O 1
ATOM 631 N N . PHE A 1 82 ? 12.922 -0.596 8.641 1 72.25 82 PHE A N 1
ATOM 632 C CA . PHE A 1 82 ? 13.734 0.282 9.477 1 72.25 82 PHE A CA 1
ATOM 633 C C . PHE A 1 82 ? 14.047 -0.381 10.805 1 72.25 82 PHE A C 1
ATOM 635 O O . PHE A 1 82 ? 13.422 -1.372 11.18 1 72.25 82 PHE A O 1
ATOM 642 N N . GLU A 1 83 ? 15.125 0.061 11.359 1 75.06 83 GLU A N 1
ATOM 643 C CA . GLU A 1 83 ? 15.508 -0.446 12.672 1 75.06 83 GLU A CA 1
ATOM 644 C C . GLU A 1 83 ? 14.727 0.252 13.781 1 75.06 83 GLU A C 1
ATOM 646 O O . GLU A 1 83 ? 14.641 1.481 13.805 1 75.06 83 GLU A O 1
ATOM 651 N N . ASN A 1 84 ? 14.078 -0.622 14.586 1 73.06 84 ASN A N 1
ATOM 652 C CA . ASN A 1 84 ? 13.367 -0.018 15.703 1 73.06 84 ASN A CA 1
ATOM 653 C C . ASN A 1 84 ? 14.305 0.258 16.875 1 73.06 84 ASN A C 1
ATOM 655 O O . ASN A 1 84 ? 15.516 0.078 16.766 1 73.06 84 ASN A O 1
ATOM 659 N N . LYS A 1 85 ? 13.703 0.886 17.906 1 74.06 85 LYS A N 1
ATOM 660 C CA . LYS A 1 85 ? 14.469 1.283 19.094 1 74.06 85 LYS A CA 1
ATOM 661 C C . LYS A 1 85 ? 15.203 0.09 19.688 1 74.06 85 LYS A C 1
ATOM 663 O O . LYS A 1 85 ? 16.266 0.25 20.297 1 74.06 85 LYS A O 1
ATOM 668 N N . GLN A 1 86 ? 14.734 -1.042 19.484 1 82.56 86 GLN A N 1
ATOM 669 C CA . GLN A 1 86 ? 15.297 -2.268 20.047 1 82.56 86 GLN A CA 1
ATOM 670 C C . GLN A 1 86 ? 16.328 -2.875 19.094 1 82.56 86 GLN A C 1
ATOM 672 O O . GLN A 1 86 ? 16.875 -3.939 19.375 1 82.56 86 GLN A O 1
ATOM 677 N N . GLY A 1 87 ? 16.516 -2.266 17.984 1 78.88 87 GLY A N 1
ATOM 678 C CA . GLY A 1 87 ? 17.5 -2.752 17.047 1 78.88 87 GLY A CA 1
ATOM 679 C C . GLY A 1 87 ? 16.953 -3.795 16.094 1 78.88 87 GLY A C 1
ATOM 680 O O . GLY A 1 87 ? 17.719 -4.469 15.391 1 78.88 87 GLY A O 1
ATOM 681 N N . GLU A 1 88 ? 15.664 -3.893 16.188 1 82.25 88 GLU A N 1
ATOM 682 C CA . GLU A 1 88 ? 15.047 -4.887 15.32 1 82.25 88 GLU A CA 1
ATOM 683 C C . GLU A 1 88 ? 14.586 -4.262 14.008 1 82.25 88 GLU A C 1
ATOM 685 O O . GLU A 1 88 ? 14.117 -3.119 13.984 1 82.25 88 GLU A O 1
ATOM 690 N N . GLN A 1 89 ? 14.727 -5.082 12.961 1 80 89 GLN A N 1
ATOM 691 C CA . GLN A 1 89 ? 14.266 -4.637 11.648 1 80 89 GLN A CA 1
ATOM 692 C C . GLN A 1 89 ? 12.75 -4.809 11.516 1 80 89 GLN A C 1
ATOM 694 O O . GLN A 1 89 ? 12.219 -5.895 11.758 1 80 89 GLN A O 1
ATOM 699 N N . VAL A 1 90 ? 12.148 -3.68 11.344 1 77.56 90 VAL A N 1
ATOM 700 C CA . VAL A 1 90 ? 10.703 -3.75 11.164 1 77.56 90 VAL A CA 1
ATOM 701 C C . VAL A 1 90 ? 10.336 -3.369 9.734 1 77.56 90 VAL A C 1
ATOM 703 O O . VAL A 1 90 ? 10.812 -2.354 9.211 1 77.56 90 VAL A O 1
ATOM 706 N N . TRP A 1 91 ? 9.539 -4.254 9.078 1 82.25 91 TRP A N 1
ATOM 707 C CA . TRP A 1 91 ? 9.078 -4.004 7.715 1 82.25 91 TRP A CA 1
ATOM 708 C C . TRP A 1 91 ? 7.766 -3.229 7.719 1 82.25 91 TRP A C 1
ATOM 710 O O . TRP A 1 91 ? 6.879 -3.5 8.531 1 82.25 91 TRP A O 1
ATOM 720 N N . ARG A 1 92 ? 7.844 -2.184 6.898 1 86.69 92 ARG A N 1
ATOM 721 C CA . ARG A 1 92 ? 6.645 -1.356 6.801 1 86.69 92 ARG A CA 1
ATOM 722 C C . ARG A 1 92 ? 6.293 -1.073 5.344 1 86.69 92 ARG A C 1
ATOM 724 O O . ARG A 1 92 ? 7.168 -0.733 4.543 1 86.69 92 ARG A O 1
ATOM 731 N N . THR A 1 93 ? 5.031 -1.282 5.082 1 94.31 93 THR A N 1
ATOM 732 C CA . THR A 1 93 ? 4.523 -0.901 3.768 1 94.31 93 THR A CA 1
ATOM 733 C C . THR A 1 93 ? 3.98 0.524 3.791 1 94.31 93 THR A C 1
ATOM 735 O O . THR A 1 93 ? 3.162 0.869 4.648 1 94.31 93 THR A O 1
ATOM 738 N N . ALA A 1 94 ? 4.508 1.356 2.865 1 96.44 94 ALA A N 1
ATOM 739 C CA . ALA A 1 94 ? 4.078 2.752 2.803 1 96.44 94 ALA A CA 1
ATOM 740 C C . ALA A 1 94 ? 4.07 3.258 1.362 1 96.44 94 ALA A C 1
ATOM 742 O O . ALA A 1 94 ? 4.625 2.615 0.468 1 96.44 94 ALA A O 1
ATOM 743 N N . VAL A 1 95 ? 3.389 4.359 1.243 1 98.06 95 VAL A N 1
ATOM 744 C CA . VAL A 1 95 ? 3.443 5.059 -0.035 1 98.06 95 VAL A CA 1
ATOM 745 C C . VAL A 1 95 ? 4.582 6.078 -0.018 1 98.06 95 VAL A C 1
ATOM 747 O O . VAL A 1 95 ? 4.574 7.008 0.79 1 98.06 95 VAL A O 1
ATOM 750 N N . VAL A 1 96 ? 5.547 5.859 -0.846 1 97 96 VAL A N 1
ATOM 751 C CA . VAL A 1 96 ? 6.539 6.898 -1.101 1 97 96 VAL A CA 1
ATOM 752 C C . VAL A 1 96 ? 5.957 7.949 -2.045 1 97 96 VAL A C 1
ATOM 754 O O . VAL A 1 96 ? 5.688 7.66 -3.213 1 97 96 VAL A O 1
ATOM 757 N N . VAL A 1 97 ? 5.852 9.141 -1.562 1 98.06 97 VAL A N 1
ATOM 758 C CA . VAL A 1 97 ? 5.117 10.188 -2.27 1 98.06 97 VAL A CA 1
ATOM 759 C C . VAL A 1 97 ? 6.047 10.898 -3.248 1 98.06 97 VAL A C 1
ATOM 761 O O . VAL A 1 97 ? 7.086 11.43 -2.852 1 98.06 97 VAL A O 1
ATOM 764 N N . ASP A 1 98 ? 5.57 10.969 -4.496 1 96.94 98 ASP A N 1
ATOM 765 C CA . ASP A 1 98 ? 6.285 11.711 -5.527 1 96.94 98 ASP A CA 1
ATOM 766 C C . ASP A 1 98 ? 5.691 13.109 -5.707 1 96.94 98 ASP A C 1
ATOM 768 O O . ASP A 1 98 ? 6.41 14.055 -6.027 1 96.94 98 ASP A O 1
ATOM 772 N N . ASN A 1 99 ? 4.383 13.133 -5.582 1 97.62 99 ASN A N 1
ATOM 773 C CA . ASN A 1 99 ? 3.67 14.398 -5.738 1 97.62 99 ASN A CA 1
ATOM 774 C C . ASN A 1 99 ? 2.49 14.492 -4.777 1 97.62 99 ASN A C 1
ATOM 776 O O . ASN A 1 99 ? 1.918 13.477 -4.383 1 97.62 99 ASN A O 1
ATOM 780 N N . PHE A 1 100 ? 2.223 15.742 -4.434 1 97.19 100 PHE A N 1
ATOM 781 C CA . PHE A 1 100 ? 1.057 15.977 -3.59 1 97.19 100 PHE A CA 1
ATOM 782 C C . PHE A 1 100 ? 0.381 17.297 -3.949 1 97.19 100 PHE A C 1
ATOM 784 O O . PHE A 1 100 ? 0.998 18.156 -4.566 1 97.19 100 PHE A O 1
ATOM 791 N N . ALA A 1 101 ? -0.903 17.391 -3.592 1 96.38 101 ALA A N 1
ATOM 792 C CA . ALA A 1 101 ? -1.705 18.594 -3.82 1 96.38 101 ALA A CA 1
ATOM 793 C C . ALA A 1 101 ? -2.686 18.812 -2.674 1 96.38 101 ALA A C 1
ATOM 795 O O . ALA A 1 101 ? -3.264 17.875 -2.143 1 96.38 101 ALA A O 1
ATOM 796 N N . TRP A 1 102 ? -2.834 20.062 -2.406 1 94.69 102 TRP A N 1
ATOM 797 C CA . TRP A 1 102 ? -3.895 20.453 -1.487 1 94.69 102 TRP A CA 1
ATOM 798 C C . TRP A 1 102 ? -5.246 20.484 -2.193 1 94.69 102 TRP A C 1
ATOM 800 O O . TRP A 1 102 ? -5.383 21.094 -3.254 1 94.69 102 TRP A O 1
ATOM 810 N N . LEU A 1 103 ? -6.215 19.922 -1.617 1 95.69 103 LEU A N 1
ATOM 811 C CA . LEU A 1 103 ? -7.5 19.812 -2.299 1 95.69 103 LEU A CA 1
ATOM 812 C C . LEU A 1 103 ? -8.539 20.719 -1.644 1 95.69 103 LEU A C 1
ATOM 814 O O . LEU A 1 103 ? -9.734 20.625 -1.953 1 95.69 103 LEU A O 1
ATOM 818 N N . GLU A 1 104 ? -8.141 21.422 -0.73 1 88.75 104 GLU A N 1
ATOM 819 C CA . GLU A 1 104 ? -8.977 22.453 -0.129 1 88.75 104 GLU A CA 1
ATOM 820 C C . GLU A 1 104 ? -8.195 23.75 0.068 1 88.75 104 GLU A C 1
ATOM 822 O O . GLU A 1 104 ? -6.965 23.734 0.131 1 88.75 104 GLU A O 1
ATOM 827 N N . SER A 1 105 ? -8.969 24.859 0.018 1 76.38 105 SER A N 1
ATOM 828 C CA . SER A 1 105 ? -8.32 26.156 0.214 1 76.38 105 SER A CA 1
ATOM 829 C C . SER A 1 105 ? -7.828 26.312 1.646 1 76.38 105 SER A C 1
ATOM 831 O O . SER A 1 105 ? -8.32 25.641 2.559 1 76.38 105 SER A O 1
ATOM 833 N N . ARG A 1 106 ? -6.789 27.078 1.77 1 71 106 ARG A N 1
ATOM 834 C CA . ARG A 1 106 ? -6.262 27.391 3.096 1 71 106 ARG A CA 1
ATOM 835 C C . ARG A 1 106 ? -7.348 27.953 4.004 1 71 106 ARG A C 1
ATOM 837 O O . ARG A 1 106 ? -7.406 27.625 5.191 1 71 106 ARG A O 1
ATOM 844 N N . ALA A 1 107 ? -8.164 28.719 3.4 1 72.19 107 ALA A N 1
ATOM 845 C CA . ALA A 1 107 ? -9.258 29.344 4.141 1 72.19 107 ALA A CA 1
ATOM 846 C C . ALA A 1 107 ? -10.227 28.297 4.68 1 72.19 107 ALA A C 1
ATOM 848 O O . ALA A 1 107 ? -10.695 28.391 5.816 1 72.19 107 ALA A O 1
ATOM 849 N N . THR A 1 108 ? -10.484 27.375 3.871 1 72.56 108 THR A N 1
ATOM 850 C CA . THR A 1 108 ? -11.398 26.312 4.273 1 72.56 108 THR A CA 1
ATOM 851 C C . THR A 1 108 ? -10.797 25.469 5.395 1 72.56 108 THR A C 1
ATOM 853 O O . THR A 1 108 ? -11.492 25.109 6.34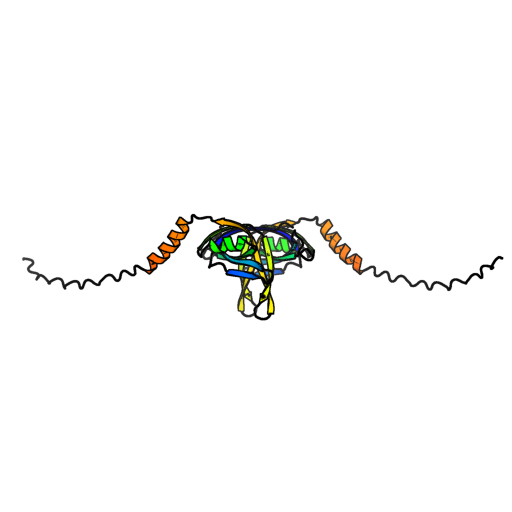8 1 72.56 108 THR A O 1
ATOM 856 N N . THR A 1 109 ? -9.562 25.297 5.32 1 69.56 109 THR A N 1
ATOM 857 C CA . THR A 1 109 ? -8.867 24.516 6.332 1 69.56 109 THR A CA 1
ATOM 858 C C . THR A 1 109 ? -8.844 25.25 7.668 1 69.56 109 THR A C 1
ATOM 860 O O . THR A 1 109 ? -9.078 24.656 8.719 1 69.56 109 THR A O 1
ATOM 863 N N . GLU A 1 110 ? -8.609 26.531 7.641 1 70.38 110 GLU A N 1
ATOM 864 C CA . GLU A 1 110 ? -8.555 27.375 8.836 1 70.38 110 GLU A CA 1
ATOM 865 C C . GLU A 1 110 ? -9.93 27.5 9.484 1 70.38 110 GLU A C 1
ATOM 867 O O . GLU A 1 110 ? -10.047 27.531 10.711 1 70.38 110 GLU A O 1
ATOM 872 N N . SER A 1 111 ? -10.844 27.562 8.688 1 73.5 111 SER A N 1
ATOM 873 C CA . SER A 1 111 ? -12.203 27.672 9.195 1 73.5 111 SER A CA 1
ATOM 874 C C . SER A 1 111 ? -12.625 26.406 9.93 1 73.5 111 SER A C 1
ATOM 876 O O . SER A 1 111 ? -13.297 26.484 10.969 1 73.5 111 SER A O 1
ATOM 878 N N . ARG A 1 112 ? -12.266 25.344 9.43 1 68.25 112 ARG A N 1
ATOM 879 C CA . ARG A 1 112 ? -12.562 24.062 10.07 1 68.25 112 ARG A CA 1
ATOM 880 C C . ARG A 1 112 ? -11.859 23.953 11.422 1 68.25 112 ARG A C 1
ATOM 882 O O . ARG A 1 112 ? -12.445 23.469 12.391 1 68.25 112 ARG A O 1
ATOM 889 N N . ARG A 1 113 ? -10.719 24.375 11.461 1 64.94 113 ARG A N 1
ATOM 890 C CA . ARG A 1 113 ? -9.953 24.359 12.703 1 64.94 113 ARG A CA 1
ATOM 891 C C . ARG A 1 113 ? -10.594 25.266 13.75 1 64.94 113 ARG A C 1
ATOM 893 O O . ARG A 1 113 ? -10.648 24.922 14.93 1 64.94 113 ARG A O 1
ATOM 900 N N . ALA A 1 114 ? -11.047 26.438 13.266 1 64.44 114 ALA A N 1
ATOM 901 C CA . ALA A 1 114 ? -11.695 27.422 14.133 1 64.44 114 ALA A CA 1
ATOM 902 C C . ALA A 1 114 ? -13.07 26.938 14.578 1 64.44 114 ALA A C 1
ATOM 904 O O . ALA A 1 114 ? -13.492 27.172 15.711 1 64.44 114 ALA A O 1
ATOM 905 N N . GLY A 1 115 ? -13.711 26.359 13.711 1 60.91 115 GLY A N 1
ATOM 906 C CA . GLY A 1 115 ? -15.039 25.859 14.023 1 60.91 115 GLY A CA 1
ATOM 907 C C . GLY A 1 115 ? -15.023 24.734 15.039 1 60.91 115 GLY A C 1
ATOM 908 O O . GLY A 1 115 ? -15.922 24.625 15.875 1 60.91 115 GLY A O 1
ATOM 909 N N . THR A 1 116 ? -14.086 23.906 14.953 1 58.72 116 THR A N 1
ATOM 910 C CA . THR A 1 116 ? -13.938 22.875 15.969 1 58.72 116 THR A CA 1
ATOM 911 C C . THR A 1 116 ? -13.617 23.484 17.328 1 58.72 116 THR A C 1
ATOM 913 O O . THR A 1 116 ? -14.102 23.016 18.359 1 58.72 116 THR A O 1
ATOM 916 N N . LEU A 1 117 ? -12.953 24.609 17.359 1 53.72 117 LEU A N 1
ATOM 917 C CA . LEU A 1 117 ? -12.664 25.344 18.594 1 53.72 117 LEU A CA 1
ATOM 918 C C . LEU A 1 117 ? -13.898 26.062 19.109 1 53.72 117 LEU A C 1
ATOM 920 O O . LEU A 1 117 ? -14.086 26.188 20.328 1 53.72 117 LEU A O 1
ATOM 924 N N . GLN A 1 118 ? -14.688 26.625 18.281 1 53.62 118 GLN A N 1
ATOM 925 C CA . GLN A 1 118 ? -15.883 27.344 18.719 1 53.62 118 GLN A CA 1
ATOM 926 C C . GLN A 1 118 ? -16.922 26.375 19.281 1 53.62 118 GLN A C 1
ATOM 928 O O . GLN A 1 118 ? -17.703 26.75 20.156 1 53.62 118 GLN A O 1
ATOM 933 N N . ALA A 1 119 ? -16.922 25.141 18.781 1 52.69 119 ALA A N 1
ATOM 934 C CA . ALA A 1 119 ? -17.938 24.203 19.281 1 52.69 119 ALA A CA 1
ATOM 935 C C . ALA A 1 119 ? -17.656 23.812 20.719 1 52.69 119 ALA A C 1
ATOM 937 O O . ALA A 1 119 ? -18.594 23.5 21.484 1 52.69 119 ALA A O 1
ATOM 938 N N . THR A 1 120 ? -16.438 23.797 21.188 1 48.44 120 THR A N 1
ATOM 939 C CA . THR A 1 120 ? -16.125 23.438 22.578 1 48.44 120 THR A CA 1
ATOM 940 C C . THR A 1 120 ? -16.25 24.656 23.484 1 48.44 120 THR A C 1
ATOM 942 O O . THR A 1 120 ? -16.281 24.516 24.719 1 48.44 120 THR A O 1
ATOM 945 N N . GLY A 1 121 ? -16.078 25.844 22.953 1 45.47 121 GLY A N 1
ATOM 946 C CA . GLY A 1 121 ? -16.016 26.969 23.875 1 45.47 121 GLY A CA 1
ATOM 947 C C . GLY A 1 121 ? -17.375 27.359 24.406 1 45.47 121 GLY A C 1
ATOM 948 O O . GLY A 1 121 ? -17.469 28.125 25.375 1 45.47 121 GLY A O 1
ATOM 949 N N . THR A 1 122 ? -18.297 27.5 23.484 1 39.53 122 THR A N 1
ATOM 950 C CA . THR A 1 122 ? -19.438 28.234 24.031 1 39.53 122 THR A CA 1
ATOM 951 C C . THR A 1 122 ? -20.25 27.359 24.969 1 39.53 122 THR A C 1
ATOM 953 O O . THR A 1 122 ? -21.141 26.625 24.531 1 39.53 122 THR A O 1
ATOM 956 N N . ASP A 1 123 ? -19.594 26.484 25.797 1 39.97 123 ASP A N 1
ATOM 957 C CA . ASP A 1 123 ? -20.469 26.188 26.938 1 39.97 123 ASP A CA 1
ATOM 958 C C . ASP A 1 123 ? -21.062 27.453 27.531 1 39.97 123 ASP A C 1
ATOM 960 O O . ASP A 1 123 ? -20.359 28.234 28.172 1 39.97 123 ASP A O 1
ATOM 964 N N . ASP A 1 124 ? -21.734 28.266 26.766 1 38.53 124 ASP A N 1
ATOM 965 C CA . ASP A 1 124 ? -22.578 29.312 27.344 1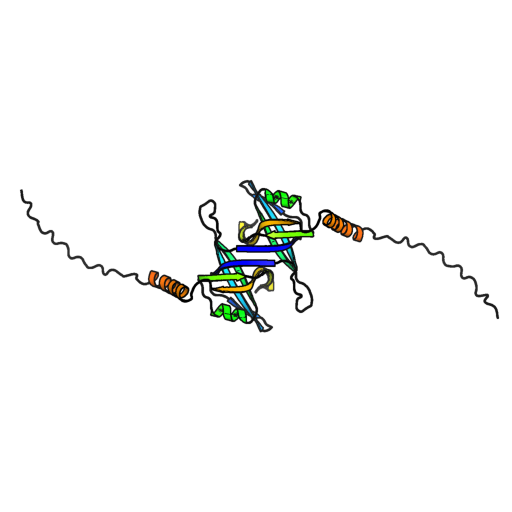 38.53 124 ASP A CA 1
ATOM 966 C C . ASP A 1 124 ? -23.25 28.828 28.625 1 38.53 124 ASP A C 1
ATOM 968 O O . ASP A 1 124 ? -24.078 27.906 28.594 1 38.53 124 ASP A O 1
ATOM 972 N N . VAL A 1 125 ? -22.562 28.766 29.75 1 41.16 125 VAL A N 1
ATOM 973 C CA . VAL A 1 125 ? -23.172 28.781 31.062 1 41.16 125 VAL A CA 1
ATOM 974 C C . VAL A 1 125 ? -24.375 29.734 31.062 1 41.16 125 VAL A C 1
ATOM 976 O O . VAL A 1 125 ? -24.219 30.938 30.859 1 41.16 125 VAL A O 1
ATOM 979 N N . MET A 1 126 ? -25.516 29.391 30.469 1 39.59 126 MET A N 1
ATOM 980 C CA . MET A 1 126 ? -26.781 30.094 30.625 1 39.59 126 MET A CA 1
ATOM 981 C C . MET A 1 126 ? -26.969 30.578 32.062 1 39.59 126 MET A C 1
ATOM 983 O O . MET A 1 126 ? -26.906 29.797 33 1 39.59 126 MET A O 1
ATOM 987 N N . PRO A 1 127 ? -26.547 31.781 32.375 1 41.84 127 PRO A N 1
ATOM 988 C CA . PRO A 1 127 ? -26.859 32.281 33.719 1 41.84 127 PRO A CA 1
ATOM 989 C C . PRO A 1 127 ? -28.281 31.906 34.156 1 41.84 127 PRO A C 1
ATOM 991 O O . PRO A 1 127 ? -29.234 32.094 33.406 1 41.84 127 PRO A O 1
ATOM 994 N N . VAL A 1 128 ? -28.438 30.891 34.875 1 39.59 128 VAL A N 1
ATOM 995 C CA . VAL A 1 128 ? -29.688 30.516 35.531 1 39.59 128 VAL A CA 1
ATOM 996 C C . VAL A 1 128 ? -30.359 31.766 36.094 1 39.59 128 VAL A C 1
ATOM 998 O O . VAL A 1 128 ? -29.812 32.438 36.938 1 39.59 128 VAL A O 1
ATOM 1001 N N . GLU A 1 129 ? -30.906 32.656 35.219 1 37.09 129 GLU A N 1
ATOM 1002 C CA . GLU A 1 129 ? -31.734 33.75 35.75 1 37.09 129 GLU A CA 1
ATOM 1003 C C . GLU A 1 129 ? -32.688 33.219 36.844 1 37.09 129 GLU A C 1
ATOM 1005 O O . GLU A 1 129 ? -33.406 32.25 36.625 1 37.09 129 GLU A O 1
ATOM 1010 N N . GLU A 1 130 ? -32.281 33.344 38.062 1 39 130 GLU A N 1
ATOM 1011 C CA . GLU A 1 130 ? -33.156 33.188 39.219 1 39 130 GLU A CA 1
ATOM 1012 C C . GLU A 1 130 ? -34.531 33.75 38.969 1 39 130 GLU A C 1
ATOM 1014 O O . GLU A 1 130 ? -34.688 34.969 38.812 1 39 130 GLU A O 1
ATOM 1019 N N . GLY A 1 131 ? -35.281 33.125 38 1 37.53 131 GLY A N 1
ATOM 1020 C CA . GLY A 1 131 ? -36.656 33.5 37.781 1 37.53 131 GLY A CA 1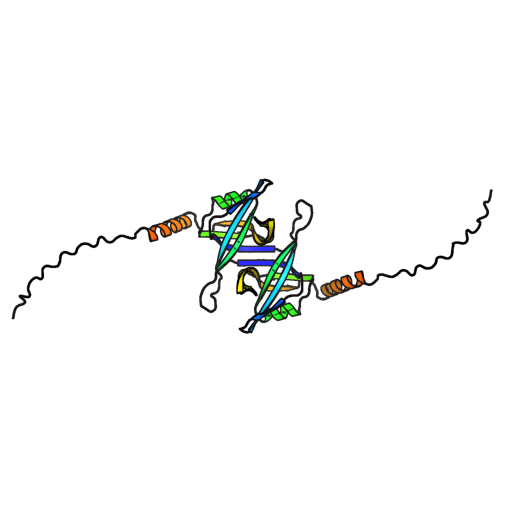
ATOM 1021 C C . GLY A 1 131 ? -37.438 33.719 39.062 1 37.53 131 GLY A C 1
ATOM 1022 O O . GLY A 1 131 ? -37.344 32.938 40 1 37.53 131 GLY A O 1
ATOM 1023 N N . THR A 1 132 ? -37.531 35 39.469 1 40.19 132 THR A N 1
ATOM 1024 C CA . THR A 1 132 ? -38.375 35.469 40.562 1 40.19 132 THR A CA 1
ATOM 1025 C C . THR A 1 132 ? -39.719 34.781 40.531 1 40.19 132 THR A C 1
ATOM 1027 O O . THR A 1 132 ? -40.344 34.656 39.469 1 40.19 132 THR A O 1
ATOM 1030 N N . PRO A 1 133 ? -40 33.969 41.531 1 41.59 133 PRO A N 1
ATOM 1031 C CA . PRO A 1 133 ? -41.281 33.25 41.656 1 41.59 133 PRO A CA 1
ATOM 1032 C C . PRO A 1 133 ? -42.5 34.094 41.25 1 41.59 133 PRO A C 1
ATOM 1034 O O . PRO A 1 133 ? -42.562 35.281 41.594 1 41.59 133 PRO A O 1
ATOM 1037 N N . PRO A 1 134 ? -42.938 33.906 40 1 37.75 134 PRO A N 1
ATOM 1038 C CA . PRO A 1 134 ? -44.125 34.688 39.656 1 37.75 134 PRO A CA 1
ATOM 1039 C C . PRO A 1 134 ? -45.125 34.844 40.781 1 37.75 134 PRO A C 1
ATOM 1041 O O . PRO A 1 134 ? -45.219 33.938 41.656 1 37.75 134 PRO A O 1
ATOM 1044 N N . GLN A 1 135 ? -45.312 36 41.375 1 35.62 135 GLN A N 1
ATOM 1045 C CA . GLN A 1 135 ? -46.344 36.344 42.344 1 35.62 135 GLN A CA 1
ATOM 1046 C C . GLN A 1 135 ? -47.719 35.844 41.938 1 35.62 135 GLN A C 1
ATOM 1048 O O . GLN A 1 135 ? -48.094 35.969 40.75 1 35.62 135 GLN A O 1
ATOM 1053 N N . VAL A 1 136 ? -48.125 34.719 42.531 1 33.88 136 VAL A N 1
ATOM 1054 C CA . VAL A 1 136 ? -49.406 34.031 42.5 1 33.88 136 VAL A CA 1
ATOM 1055 C C . VAL A 1 136 ? -50.562 35.031 42.531 1 33.88 136 VAL A C 1
ATOM 1057 O O . VAL A 1 136 ? -50.75 35.719 43.531 1 33.88 136 VAL A O 1
ATOM 1060 N N . ALA A 1 137 ? -50.594 35.906 41.5 1 35.31 137 ALA A N 1
ATOM 1061 C CA . ALA A 1 137 ? -51.812 36.719 41.594 1 35.31 137 ALA A CA 1
ATOM 1062 C C . ALA A 1 137 ? -53.062 35.875 41.812 1 35.31 137 ALA A C 1
ATOM 1064 O O . ALA A 1 137 ? -53.188 34.812 41.219 1 35.31 137 ALA A O 1
ATOM 1065 N N . THR A 1 138 ? -53.656 35.906 43 1 35 138 THR A N 1
ATOM 1066 C CA . THR A 1 138 ? -54.844 35.312 43.531 1 35 138 THR A CA 1
ATOM 1067 C C . THR A 1 138 ? -55.969 35.312 42.5 1 35 138 THR A C 1
ATOM 1069 O O . THR A 1 138 ? -56.031 36.219 41.656 1 35 138 THR A O 1
ATOM 1072 N N . ASP A 1 139 ? -56.656 34.25 42.375 1 33.59 139 ASP A N 1
ATOM 1073 C CA . ASP A 1 139 ? -57.781 33.594 41.656 1 33.59 139 ASP A CA 1
ATOM 1074 C C . ASP A 1 139 ? -59 34.5 41.656 1 33.59 139 ASP A C 1
ATOM 1076 O O . ASP A 1 139 ? -60.125 34.031 41.469 1 33.59 139 ASP A O 1
ATOM 1080 N N . ASP A 1 140 ? -58.812 35.844 41.688 1 36.69 140 ASP A N 1
ATOM 1081 C CA . ASP A 1 140 ? -60.156 36.375 41.938 1 36.69 140 ASP A CA 1
ATOM 1082 C C . ASP A 1 140 ? -61.094 36.094 40.781 1 36.69 140 ASP A C 1
ATOM 1084 O O . ASP A 1 140 ? -61.312 36.969 39.938 1 36.69 140 ASP A O 1
ATOM 1088 N N . LEU A 1 141 ? -60.75 35.094 39.906 1 32 141 LEU A N 1
ATOM 1089 C CA . LEU A 1 141 ? -61.656 35.094 38.75 1 32 141 LEU A CA 1
ATOM 1090 C C . LEU A 1 141 ? -63.125 34.969 39.219 1 32 141 LEU A C 1
ATOM 1092 O O . LEU A 1 141 ? -63.438 34.25 40.156 1 32 141 LEU A O 1
ATOM 1096 N N . PRO A 1 142 ? -63.875 35.938 38.719 1 35.47 142 PRO A N 1
ATOM 1097 C CA . PRO A 1 142 ? -65.312 36.25 38.938 1 35.47 142 PRO A CA 1
ATOM 1098 C C . PRO A 1 142 ? -66.188 35.031 38.719 1 35.47 142 PRO A C 1
ATOM 1100 O O . PRO A 1 142 ? -65.812 34.062 38.062 1 35.47 142 PRO A O 1
ATOM 1103 N N . PHE A 1 143 ? -67.5 34.906 39.469 1 25.59 143 PHE A N 1
ATOM 1104 C CA . PHE A 1 143 ? -68.75 34.125 39.375 1 25.59 143 PHE A CA 1
ATOM 1105 C C . PHE A 1 143 ? -69.312 34.188 37.938 1 25.59 143 PHE A C 1
ATOM 1107 O O . PHE A 1 143 ? -69.125 35.156 37.219 1 25.59 143 PHE A O 1
ATOM 1114 N N . MET B 1 1 ? -13.352 8.555 -1.652 1 92.25 1 MET B N 1
ATOM 1115 C CA . MET B 1 1 ? -12.039 9.133 -1.92 1 92.25 1 MET B CA 1
ATOM 1116 C C . MET B 1 1 ? -11.266 8.281 -2.916 1 92.25 1 MET B C 1
ATOM 1118 O O . MET B 1 1 ? -11.477 7.074 -3.008 1 92.25 1 MET B O 1
ATOM 1122 N N . LEU B 1 2 ? -10.453 9.039 -3.658 1 95.69 2 LEU B N 1
ATOM 1123 C CA . LEU B 1 2 ? -9.648 8.328 -4.645 1 95.69 2 LEU B CA 1
ATOM 1124 C C . LEU B 1 2 ? -8.688 7.363 -3.961 1 95.69 2 LEU B C 1
ATOM 1126 O O . LEU B 1 2 ? -8.062 7.707 -2.955 1 95.69 2 LEU B O 1
ATOM 1130 N N . ASN B 1 3 ? -8.625 6.188 -4.422 1 98.25 3 ASN B N 1
ATOM 1131 C CA . ASN B 1 3 ? -7.75 5.113 -3.969 1 98.25 3 ASN B CA 1
ATOM 1132 C C . ASN B 1 3 ? -7.48 4.105 -5.082 1 98.25 3 ASN B C 1
ATOM 1134 O O . ASN B 1 3 ? -8.32 3.25 -5.367 1 98.25 3 ASN B O 1
ATOM 1138 N N . SER B 1 4 ? -6.32 4.285 -5.656 1 98.56 4 SER B N 1
ATOM 1139 C CA . SER B 1 4 ? -6.012 3.418 -6.789 1 98.56 4 SER B CA 1
ATOM 1140 C C . SER B 1 4 ? -4.547 2.988 -6.773 1 98.56 4 SER B C 1
ATOM 1142 O O . SER B 1 4 ? -3.66 3.795 -6.492 1 98.56 4 SER B O 1
ATOM 1144 N N . VAL B 1 5 ? -4.363 1.709 -7.047 1 98.69 5 VAL B N 1
ATOM 1145 C CA . VAL B 1 5 ? -3.033 1.113 -7.113 1 98.69 5 VAL B CA 1
ATOM 1146 C C . VAL B 1 5 ? -2.9 0.294 -8.398 1 98.69 5 VAL B C 1
ATOM 1148 O O . VAL B 1 5 ? -3.82 -0.434 -8.773 1 98.69 5 VAL B O 1
ATOM 1151 N N . SER B 1 6 ? -1.791 0.41 -9.047 1 98.75 6 SER B N 1
ATOM 1152 C CA . SER B 1 6 ? -1.424 -0.419 -10.195 1 98.75 6 SER B CA 1
ATOM 1153 C C . SER B 1 6 ? 0.004 -0.94 -10.062 1 98.75 6 SER B C 1
ATOM 1155 O O . SER B 1 6 ? 0.943 -0.16 -9.891 1 98.75 6 SER B O 1
ATOM 1157 N N . LEU B 1 7 ? 0.114 -2.268 -10.172 1 98.62 7 LEU B N 1
ATOM 1158 C CA . LEU B 1 7 ? 1.42 -2.889 -9.984 1 98.62 7 LEU B CA 1
ATOM 1159 C C . LEU B 1 7 ? 1.689 -3.934 -11.055 1 98.62 7 LEU B C 1
ATOM 1161 O O . LEU B 1 7 ? 0.757 -4.559 -11.57 1 98.62 7 LEU B O 1
ATOM 1165 N N . THR B 1 8 ? 2.926 -4.082 -11.344 1 98.44 8 THR B N 1
ATOM 1166 C CA . THR B 1 8 ? 3.42 -5.254 -12.062 1 98.44 8 THR B CA 1
ATOM 1167 C C . THR B 1 8 ? 4.547 -5.926 -11.281 1 98.44 8 THR B C 1
ATOM 1169 O O . THR B 1 8 ? 5.383 -5.25 -10.68 1 98.44 8 THR B O 1
ATOM 1172 N N . GLY B 1 9 ? 4.484 -7.215 -11.219 1 98.12 9 GLY B N 1
ATOM 1173 C CA . GLY B 1 9 ? 5.5 -7.961 -10.484 1 98.12 9 GLY B CA 1
ATOM 1174 C C . GLY B 1 9 ? 5.324 -9.469 -10.594 1 98.12 9 GLY B C 1
ATOM 1175 O O . GLY B 1 9 ? 4.465 -9.945 -11.336 1 98.12 9 GLY B O 1
ATOM 1176 N N . ARG B 1 10 ? 6.156 -10.117 -9.859 1 97.19 10 ARG B N 1
ATOM 1177 C CA . ARG B 1 10 ? 6.129 -11.578 -9.914 1 97.19 10 ARG B CA 1
ATOM 1178 C C . ARG B 1 10 ? 5.676 -12.164 -8.578 1 97.19 10 ARG B C 1
ATOM 1180 O O . ARG B 1 10 ? 6.082 -11.688 -7.516 1 97.19 10 ARG B O 1
ATOM 1187 N N . LEU B 1 11 ? 4.93 -13.203 -8.742 1 97.19 11 LEU B N 1
ATOM 1188 C CA . LEU B 1 11 ? 4.488 -13.93 -7.551 1 97.19 11 LEU B CA 1
ATOM 1189 C C . LEU B 1 11 ? 5.676 -14.57 -6.836 1 97.19 11 LEU B C 1
ATOM 1191 O O . LEU B 1 11 ? 6.484 -15.258 -7.461 1 97.19 11 LEU B O 1
ATOM 1195 N N . THR B 1 12 ? 5.742 -14.359 -5.516 1 97.56 12 THR B N 1
ATOM 1196 C CA . THR B 1 12 ? 6.922 -14.797 -4.781 1 97.56 12 THR B CA 1
ATOM 1197 C C . THR B 1 12 ? 6.77 -16.25 -4.328 1 97.56 12 THR B C 1
ATOM 1199 O O . THR B 1 12 ? 7.758 -16.922 -4.043 1 97.56 12 THR B O 1
ATOM 1202 N N . LYS B 1 13 ? 5.605 -16.672 -4.121 1 97.06 13 LYS B N 1
ATOM 1203 C CA . LYS B 1 13 ? 5.246 -18.016 -3.695 1 97.06 13 LYS B CA 1
ATOM 1204 C C . LYS B 1 13 ? 3.807 -18.359 -4.078 1 97.06 13 LYS B C 1
ATOM 1206 O O . LYS B 1 13 ? 3.07 -17.484 -4.559 1 97.06 13 LYS B O 1
ATOM 1211 N N . GLU B 1 14 ? 3.52 -19.516 -3.82 1 96.38 14 GLU B N 1
ATOM 1212 C CA . GLU B 1 14 ? 2.146 -19.922 -4.113 1 96.38 14 GLU B CA 1
ATOM 1213 C C . GLU B 1 14 ? 1.146 -19.125 -3.287 1 96.38 14 GLU B C 1
ATOM 1215 O O . GLU B 1 14 ? 1.377 -18.859 -2.104 1 96.38 14 GLU B O 1
ATOM 1220 N N . PRO B 1 15 ? 0.051 -18.781 -3.943 1 96.94 15 PRO B N 1
ATOM 1221 C CA . PRO B 1 15 ? -0.966 -18.047 -3.193 1 96.94 15 PRO B CA 1
ATOM 1222 C C . PRO B 1 15 ? -1.562 -18.859 -2.045 1 96.94 15 PRO B C 1
ATOM 1224 O O . PRO B 1 15 ? -1.672 -20.078 -2.141 1 96.94 15 PRO B O 1
ATOM 1227 N N . GLU B 1 16 ? -1.91 -18.125 -1.02 1 95.75 16 GLU B N 1
ATOM 1228 C CA . GLU B 1 16 ? -2.582 -18.75 0.121 1 95.75 16 GLU B CA 1
ATOM 1229 C C . GLU B 1 16 ? -4.098 -18.594 0.017 1 95.75 16 GLU B C 1
ATOM 1231 O O . GLU B 1 16 ? -4.605 -17.484 -0.129 1 95.75 16 GLU B O 1
ATOM 1236 N N . VAL B 1 17 ? -4.758 -19.703 0.174 1 94.19 17 VAL B N 1
ATOM 1237 C CA . VAL B 1 17 ? -6.211 -19.703 0.035 1 94.19 17 VAL B CA 1
ATOM 1238 C C . VAL B 1 17 ? -6.859 -19.891 1.405 1 94.19 17 VAL B C 1
ATOM 1240 O O . VAL B 1 17 ? -6.477 -20.781 2.172 1 94.19 17 VAL B O 1
ATOM 1243 N N . PHE B 1 18 ? -7.75 -18.969 1.641 1 89.88 18 PHE B N 1
ATOM 1244 C CA . PHE B 1 18 ? -8.508 -19.016 2.885 1 89.88 18 PHE B CA 1
ATOM 1245 C C . PHE B 1 18 ? -10.008 -19 2.605 1 89.88 18 PHE B C 1
ATOM 1247 O O . PHE B 1 18 ? -10.438 -18.594 1.524 1 89.88 18 PHE B O 1
ATOM 1254 N N . ARG B 1 19 ? -10.75 -19.5 3.566 1 88.38 19 ARG B N 1
ATOM 1255 C CA . ARG B 1 19 ? -12.203 -19.375 3.564 1 88.38 19 ARG B CA 1
ATOM 1256 C C . ARG B 1 19 ? -12.711 -18.891 4.918 1 88.38 19 ARG B C 1
ATOM 1258 O O . ARG B 1 19 ? -12.328 -19.422 5.961 1 88.38 19 ARG B O 1
ATOM 1265 N N . THR B 1 20 ? -13.453 -17.812 4.844 1 83.75 20 THR B N 1
ATOM 1266 C CA . THR B 1 20 ? -13.969 -17.266 6.098 1 83.75 20 THR B CA 1
ATOM 1267 C C . THR B 1 20 ? -15.172 -18.078 6.574 1 83.75 20 THR B C 1
ATOM 1269 O O . THR B 1 20 ? -15.68 -18.938 5.852 1 83.75 20 THR B O 1
ATOM 1272 N N . ALA B 1 21 ? -15.578 -17.828 7.867 1 82.19 21 ALA B N 1
ATOM 1273 C CA . ALA B 1 21 ? -16.719 -18.516 8.461 1 82.19 21 ALA B CA 1
ATOM 1274 C C . ALA B 1 21 ? -18 -18.25 7.656 1 82.19 21 ALA B C 1
ATOM 1276 O O . ALA B 1 21 ? -18.875 -19.109 7.566 1 82.19 21 ALA B O 1
ATOM 1277 N N . ASN B 1 22 ? -18.031 -17.109 7.008 1 85.25 22 ASN B N 1
ATOM 1278 C CA . ASN B 1 22 ? -19.188 -16.75 6.211 1 85.25 22 ASN B CA 1
ATOM 1279 C C . ASN B 1 22 ? -19.047 -17.203 4.762 1 85.25 22 ASN B C 1
ATOM 1281 O O . ASN B 1 22 ? -19.656 -16.625 3.861 1 85.25 22 ASN B O 1
ATOM 1285 N N . GLU B 1 23 ? -18.109 -18.047 4.555 1 86.19 23 GLU B N 1
ATOM 1286 C CA . GLU B 1 23 ? -17.922 -18.75 3.289 1 86.19 23 GLU B CA 1
ATOM 1287 C C . GLU B 1 23 ? -17.406 -17.812 2.209 1 86.19 23 GLU B C 1
ATOM 1289 O O . GLU B 1 23 ? -17.719 -17.969 1.028 1 86.19 23 GLU B O 1
ATOM 1294 N N . LEU B 1 24 ? -16.781 -16.797 2.629 1 88.81 24 LEU B N 1
ATOM 1295 C CA . LEU B 1 24 ? -16.109 -15.93 1.685 1 88.81 24 LEU B CA 1
ATOM 1296 C C . LEU B 1 24 ? -14.703 -16.453 1.375 1 88.81 24 LEU B C 1
ATOM 1298 O O . LEU B 1 24 ? -13.906 -16.672 2.287 1 88.81 24 LEU B O 1
ATOM 1302 N N . ASP B 1 25 ? -14.484 -16.656 0.067 1 93.88 25 ASP B N 1
ATOM 1303 C CA . ASP B 1 25 ? -13.156 -17.078 -0.362 1 93.88 25 ASP B CA 1
ATOM 1304 C C . ASP B 1 25 ? -12.188 -15.898 -0.373 1 93.88 25 ASP B C 1
ATOM 1306 O O . ASP B 1 25 ? -12.523 -14.812 -0.865 1 93.88 25 ASP B O 1
ATOM 1310 N N . ILE B 1 26 ? -11.023 -16.172 0.156 1 93.75 26 ILE B N 1
ATOM 1311 C CA . ILE B 1 26 ? -9.969 -15.164 0.194 1 93.75 26 ILE B CA 1
ATOM 1312 C C . ILE B 1 26 ? -8.656 -15.773 -0.291 1 93.75 26 ILE B C 1
ATOM 1314 O O . ILE B 1 26 ? -8.297 -16.891 0.106 1 93.75 26 ILE B O 1
ATOM 1318 N N . VAL B 1 27 ? -7.957 -15.062 -1.144 1 96.75 27 VAL B N 1
ATOM 1319 C CA . VAL B 1 27 ? -6.613 -15.477 -1.549 1 96.75 27 VAL B CA 1
ATOM 1320 C C . VAL B 1 27 ? -5.617 -14.359 -1.242 1 96.75 27 VAL B C 1
ATOM 1322 O O . VAL B 1 27 ? -5.863 -13.195 -1.565 1 96.75 27 VAL B O 1
ATOM 1325 N N . ARG B 1 28 ? -4.523 -14.719 -0.667 1 96.19 28 ARG B N 1
ATOM 1326 C CA . ARG B 1 28 ? -3.439 -13.789 -0.383 1 96.19 28 ARG B CA 1
ATOM 1327 C C . ARG B 1 28 ? -2.164 -14.188 -1.116 1 96.19 28 ARG B C 1
ATOM 1329 O O . ARG B 1 28 ? -1.856 -15.383 -1.229 1 96.19 28 ARG B O 1
ATOM 1336 N N . PHE B 1 29 ? -1.463 -13.172 -1.525 1 97.31 29 PHE B N 1
ATOM 1337 C CA . PHE B 1 29 ? -0.191 -13.43 -2.189 1 97.31 29 PHE B CA 1
ATOM 1338 C C . PHE B 1 29 ? 0.719 -12.211 -2.109 1 97.31 29 PHE B C 1
ATOM 1340 O O . PHE B 1 29 ? 0.274 -11.125 -1.743 1 97.31 29 PHE B O 1
ATOM 1347 N N . THR B 1 30 ? 1.931 -12.477 -2.352 1 97.75 30 THR B N 1
ATOM 1348 C CA . THR B 1 30 ? 2.928 -11.414 -2.336 1 97.75 30 THR B CA 1
ATOM 1349 C C . THR B 1 30 ? 3.529 -11.219 -3.727 1 97.75 30 THR B C 1
ATOM 1351 O O . THR B 1 30 ? 3.904 -12.188 -4.391 1 97.75 30 THR B O 1
ATOM 1354 N N . LEU B 1 31 ? 3.568 -9.977 -4.129 1 98.19 31 LEU B N 1
ATOM 1355 C CA . LEU B 1 31 ? 4.152 -9.594 -5.406 1 98.19 31 LEU B CA 1
ATOM 1356 C C . LEU B 1 31 ? 5.527 -8.969 -5.211 1 98.19 31 LEU B C 1
ATOM 1358 O O . LEU B 1 31 ? 5.684 -8.047 -4.402 1 98.19 31 LEU B O 1
ATOM 1362 N N . ALA B 1 32 ? 6.52 -9.508 -5.852 1 97.88 32 ALA B N 1
ATOM 1363 C CA . ALA B 1 32 ? 7.824 -8.859 -5.949 1 97.88 32 ALA B CA 1
ATOM 1364 C C . ALA B 1 32 ? 7.82 -7.785 -7.031 1 97.88 32 ALA B C 1
ATOM 1366 O O . ALA B 1 32 ? 7.703 -8.086 -8.219 1 97.88 32 ALA B O 1
ATOM 1367 N N . VAL B 1 33 ? 7.977 -6.574 -6.676 1 97.5 33 VAL B N 1
ATOM 1368 C CA . VAL B 1 33 ? 7.949 -5.434 -7.582 1 97.5 33 VAL B CA 1
ATOM 1369 C C . VAL B 1 33 ? 9.32 -4.758 -7.609 1 97.5 33 VAL B C 1
ATOM 1371 O O . VAL B 1 33 ? 9.695 -4.078 -6.652 1 97.5 33 VAL B O 1
ATOM 1374 N N . ASN B 1 34 ? 9.945 -4.891 -8.711 1 94.75 34 ASN B N 1
ATOM 1375 C CA . ASN B 1 34 ? 11.273 -4.297 -8.812 1 94.75 34 ASN B CA 1
ATOM 1376 C C . ASN B 1 34 ? 11.203 -2.787 -9.016 1 94.75 34 ASN B C 1
ATOM 1378 O O . ASN B 1 34 ? 10.406 -2.303 -9.82 1 94.75 34 ASN B O 1
ATOM 1382 N N . ARG B 1 35 ? 12.109 -2.184 -8.328 1 91.25 35 ARG B N 1
ATOM 1383 C CA . ARG B 1 35 ? 12.18 -0.734 -8.492 1 91.25 35 ARG B CA 1
ATOM 1384 C C . ARG B 1 35 ? 12.891 -0.365 -9.789 1 91.25 35 ARG B C 1
ATOM 1386 O O . ARG B 1 35 ? 13.719 -1.134 -10.289 1 91.25 35 ARG B O 1
ATOM 1393 N N . VAL B 1 36 ? 12.5 0.787 -10.266 1 81.94 36 VAL B N 1
ATOM 1394 C CA . VAL B 1 36 ? 13.016 1.192 -11.57 1 81.94 36 VAL B CA 1
ATOM 1395 C C . VAL B 1 36 ? 14.469 1.629 -11.438 1 81.94 36 VAL B C 1
ATOM 1397 O O . VAL B 1 36 ? 15.281 1.407 -12.344 1 81.94 36 VAL B O 1
ATOM 1400 N N . PHE B 1 37 ? 14.812 2.158 -10.312 1 79.62 37 PHE B N 1
ATOM 1401 C CA . PHE B 1 37 ? 16.156 2.725 -10.211 1 79.62 37 PHE B CA 1
ATOM 1402 C C . PHE B 1 37 ? 17.031 1.887 -9.281 1 79.62 37 PHE B C 1
ATOM 1404 O O . PHE B 1 37 ? 16.516 1.248 -8.359 1 79.62 37 PHE B O 1
ATOM 1411 N N . LYS B 1 38 ? 18.25 1.898 -9.609 1 79.06 38 LYS B N 1
ATOM 1412 C CA . LYS B 1 38 ? 19.25 1.262 -8.75 1 79.06 38 LYS B CA 1
ATOM 1413 C C . LYS B 1 38 ? 19.578 2.137 -7.547 1 79.06 38 LYS B C 1
ATOM 1415 O O . LYS B 1 38 ? 19.531 3.365 -7.633 1 79.06 38 LYS B O 1
ATOM 1420 N N . ASN B 1 39 ? 19.859 1.434 -6.484 1 76.75 39 ASN B N 1
ATOM 1421 C CA . ASN B 1 39 ? 20.266 2.191 -5.309 1 76.75 39 ASN B CA 1
ATOM 1422 C C . ASN B 1 39 ? 21.719 2.648 -5.414 1 76.75 39 ASN B C 1
ATOM 1424 O O . ASN B 1 39 ? 22.344 2.512 -6.469 1 76.75 39 ASN B O 1
ATOM 1428 N N . LYS B 1 40 ? 22.203 3.301 -4.355 1 73.5 40 LYS B N 1
ATOM 1429 C CA . LYS B 1 40 ? 23.547 3.883 -4.336 1 73.5 40 LYS B CA 1
ATOM 1430 C C . LYS B 1 40 ? 24.609 2.816 -4.555 1 73.5 40 LYS B C 1
ATOM 1432 O O . LYS B 1 40 ? 25.688 3.107 -5.074 1 73.5 40 LYS B O 1
ATOM 1437 N N . THR B 1 41 ? 24.281 1.562 -4.238 1 80.69 41 THR B N 1
ATOM 1438 C CA . THR B 1 41 ? 25.234 0.473 -4.375 1 80.69 41 THR B CA 1
ATOM 1439 C C . THR B 1 41 ? 25.094 -0.202 -5.738 1 80.69 41 THR B C 1
ATOM 1441 O O . THR B 1 41 ? 25.797 -1.18 -6.023 1 80.69 41 THR B O 1
ATOM 1444 N N . GLY B 1 42 ? 24.156 0.292 -6.465 1 80.44 42 GLY B N 1
ATOM 1445 C CA . GLY B 1 42 ? 24 -0.229 -7.812 1 80.44 42 GLY B CA 1
ATOM 1446 C C . GLY B 1 42 ? 23.062 -1.421 -7.875 1 80.44 42 GLY B C 1
ATOM 1447 O O . GLY B 1 42 ? 22.984 -2.104 -8.898 1 80.44 42 GLY B O 1
ATOM 1448 N N . GLN B 1 43 ? 22.484 -1.692 -6.805 1 83.81 43 GLN B N 1
ATOM 1449 C CA . GLN B 1 43 ? 21.562 -2.828 -6.789 1 83.81 43 GLN B CA 1
ATOM 1450 C C . GLN B 1 43 ? 20.125 -2.367 -6.91 1 83.81 43 GLN B C 1
ATOM 1452 O O . GLN B 1 43 ? 19.75 -1.33 -6.359 1 83.81 43 GLN B O 1
ATOM 1457 N N . ARG B 1 44 ? 19.422 -3.156 -7.711 1 85.62 44 ARG B N 1
ATOM 1458 C CA . ARG B 1 44 ? 17.984 -2.875 -7.828 1 85.62 44 ARG B CA 1
ATOM 1459 C C . ARG B 1 44 ? 17.203 -3.496 -6.672 1 85.62 44 ARG B C 1
ATOM 1461 O O . ARG B 1 44 ? 17.281 -4.707 -6.457 1 85.62 44 ARG B O 1
ATOM 1468 N N . GLU B 1 45 ? 16.531 -2.693 -6.02 1 90.94 45 GLU B N 1
ATOM 1469 C CA . GLU B 1 45 ? 15.766 -3.168 -4.867 1 90.94 45 GLU B CA 1
ATOM 1470 C C . GLU B 1 45 ? 14.391 -3.674 -5.289 1 90.94 45 GLU B C 1
ATOM 1472 O O . GLU B 1 45 ? 13.891 -3.309 -6.355 1 90.94 45 GLU B O 1
ATOM 1477 N N . THR B 1 46 ? 13.922 -4.586 -4.449 1 94.44 46 THR B N 1
ATOM 1478 C CA . THR B 1 46 ? 12.609 -5.191 -4.688 1 94.44 46 THR B CA 1
ATOM 1479 C C . THR B 1 46 ? 11.672 -4.922 -3.518 1 94.44 46 THR B C 1
ATOM 1481 O O . THR B 1 46 ? 12.062 -5.07 -2.357 1 94.44 46 THR B O 1
ATOM 1484 N N . ASP B 1 47 ? 10.5 -4.43 -3.887 1 95.56 47 ASP B N 1
ATOM 1485 C CA . ASP B 1 47 ? 9.453 -4.316 -2.877 1 95.56 47 ASP B CA 1
ATOM 1486 C C . ASP B 1 47 ? 8.539 -5.543 -2.889 1 95.56 47 ASP B C 1
ATOM 1488 O O . ASP B 1 47 ? 8.07 -5.965 -3.949 1 95.56 47 ASP B O 1
ATOM 1492 N N . PHE B 1 48 ? 8.266 -6.066 -1.711 1 96 48 PHE B N 1
ATOM 1493 C CA . PHE B 1 48 ? 7.367 -7.207 -1.572 1 96 48 PHE B CA 1
ATOM 1494 C C . PHE B 1 48 ? 6 -6.762 -1.066 1 96 48 PHE B C 1
ATOM 1496 O O . PHE B 1 48 ? 5.828 -6.496 0.125 1 96 48 PHE B O 1
ATOM 1503 N N . ILE B 1 49 ? 5.051 -6.754 -1.979 1 97.44 49 ILE B N 1
ATOM 1504 C CA . ILE B 1 49 ? 3.758 -6.141 -1.704 1 97.44 49 ILE B CA 1
ATOM 1505 C C . ILE B 1 49 ? 2.707 -7.227 -1.485 1 97.44 49 ILE B C 1
ATOM 1507 O O . ILE B 1 49 ? 2.521 -8.102 -2.336 1 97.44 49 ILE B O 1
ATOM 1511 N N . GLU B 1 50 ? 2.01 -7.094 -0.375 1 96.56 50 GLU B N 1
ATOM 1512 C CA . GLU B 1 50 ? 0.924 -8.023 -0.081 1 96.56 50 GLU B CA 1
ATOM 1513 C C . GLU B 1 50 ? -0.345 -7.648 -0.842 1 96.56 50 GLU B C 1
ATOM 1515 O O . GLU B 1 50 ? -0.732 -6.48 -0.876 1 96.56 50 GLU B O 1
ATOM 1520 N N . CYS B 1 51 ? -0.974 -8.664 -1.377 1 97.88 51 CYS B N 1
ATOM 1521 C CA . CYS B 1 51 ? -2.213 -8.492 -2.127 1 97.88 51 CYS B CA 1
ATOM 1522 C C . CYS B 1 51 ? -3.273 -9.484 -1.659 1 97.88 51 CYS B C 1
ATOM 1524 O O . CYS B 1 51 ? -2.945 -10.562 -1.157 1 97.88 51 CYS B O 1
ATOM 1526 N N . VAL B 1 52 ? -4.523 -9.078 -1.883 1 96.75 52 VAL B N 1
ATOM 1527 C CA . VAL B 1 52 ? -5.629 -9.938 -1.479 1 96.75 52 VAL B CA 1
ATOM 1528 C C . VAL B 1 52 ? -6.738 -9.875 -2.523 1 96.75 52 VAL B C 1
ATOM 1530 O O . VAL B 1 52 ? -7.051 -8.805 -3.045 1 96.75 52 VAL B O 1
ATOM 1533 N N . ILE B 1 53 ? -7.297 -10.961 -2.812 1 97.12 53 ILE B N 1
ATOM 1534 C CA . ILE B 1 53 ? -8.477 -11.062 -3.66 1 97.12 53 ILE B CA 1
ATOM 1535 C C . ILE B 1 53 ? -9.625 -11.68 -2.873 1 97.12 53 ILE B C 1
ATOM 1537 O O . ILE B 1 53 ? -9.438 -12.68 -2.172 1 97.12 53 ILE B O 1
ATOM 1541 N N . PHE B 1 54 ? -10.719 -11.094 -3.016 1 93.75 54 PHE B N 1
ATOM 1542 C CA . PHE B 1 54 ? -11.914 -11.602 -2.354 1 93.75 54 PHE B CA 1
ATOM 1543 C C . PHE B 1 54 ? -12.883 -12.203 -3.367 1 93.75 54 PHE B C 1
ATOM 1545 O O . PHE B 1 54 ? -12.945 -11.75 -4.512 1 93.75 54 PHE B O 1
ATOM 1552 N N . GLY B 1 55 ? -13.617 -13.234 -2.934 1 92.88 55 GLY B N 1
ATOM 1553 C CA . GLY B 1 55 ? -14.719 -13.781 -3.713 1 92.88 55 GLY B CA 1
ATOM 1554 C C . GLY B 1 55 ? -14.305 -14.914 -4.625 1 92.88 55 GLY B C 1
ATOM 1555 O O . GLY B 1 55 ? -13.18 -15.422 -4.523 1 92.88 55 GLY B O 1
ATOM 1556 N N . LYS B 1 56 ? -15.156 -15.273 -5.465 1 90.12 56 LYS B N 1
ATOM 1557 C CA . LYS B 1 56 ? -14.977 -16.469 -6.297 1 90.12 56 LYS B CA 1
ATOM 1558 C C . LYS B 1 56 ? -13.789 -16.297 -7.25 1 90.12 56 LYS B C 1
ATOM 1560 O O . LYS B 1 56 ? -13.102 -17.266 -7.574 1 90.12 56 LYS B O 1
ATOM 1565 N N . ARG B 1 57 ? -13.555 -15.141 -7.668 1 92.94 57 ARG B N 1
ATOM 1566 C CA . ARG B 1 57 ? -12.438 -14.875 -8.578 1 92.94 57 ARG B CA 1
ATOM 1567 C C . ARG B 1 57 ? -11.102 -15.195 -7.918 1 92.94 57 ARG B C 1
ATOM 1569 O O . ARG B 1 57 ? -10.102 -15.398 -8.602 1 92.94 57 ARG B O 1
ATOM 1576 N N . ALA B 1 58 ? -11.102 -15.203 -6.621 1 93.94 58 ALA B N 1
ATOM 1577 C CA . ALA B 1 58 ? -9.891 -15.531 -5.867 1 93.94 58 ALA B CA 1
ATOM 1578 C C . ALA B 1 58 ? -9.422 -16.953 -6.172 1 93.94 58 ALA B C 1
ATOM 1580 O O . ALA B 1 58 ? -8.227 -17.188 -6.355 1 93.94 58 ALA B O 1
ATOM 1581 N N . LEU B 1 59 ? -10.359 -17.766 -6.27 1 92.69 59 LEU B N 1
ATOM 1582 C CA . LEU B 1 59 ? -10.016 -19.156 -6.523 1 92.69 59 LEU B CA 1
ATOM 1583 C C . LEU B 1 59 ? -9.5 -19.344 -7.945 1 92.69 59 LEU B C 1
ATOM 1585 O O . LEU B 1 59 ? -8.586 -20.141 -8.18 1 92.69 59 LEU B O 1
ATOM 1589 N N . THR B 1 60 ? -10.164 -18.656 -8.867 1 93.25 60 THR B N 1
ATOM 1590 C CA . THR B 1 60 ? -9.672 -18.672 -10.242 1 93.25 60 THR B CA 1
ATOM 1591 C C . THR B 1 60 ? -8.219 -18.219 -10.297 1 93.25 60 THR B C 1
ATOM 1593 O O . THR B 1 60 ? -7.398 -18.844 -10.984 1 93.25 60 THR B O 1
ATOM 1596 N N . PHE B 1 61 ? -7.918 -17.25 -9.586 1 95.94 61 PHE B N 1
ATOM 1597 C CA . PHE B 1 61 ? -6.559 -16.719 -9.516 1 95.94 61 PHE B CA 1
ATOM 1598 C C . PHE B 1 61 ? -5.605 -17.781 -8.953 1 95.94 61 PHE B C 1
ATOM 1600 O O . PHE B 1 61 ? -4.551 -18.047 -9.539 1 95.94 61 PHE B O 1
ATOM 1607 N N . ALA B 1 62 ? -5.953 -18.328 -7.828 1 95.19 62 ALA B N 1
ATOM 1608 C CA . ALA B 1 62 ? -5.102 -19.297 -7.145 1 95.19 62 ALA B CA 1
ATOM 1609 C C . ALA B 1 62 ? -4.797 -20.5 -8.047 1 95.19 62 ALA B C 1
ATOM 1611 O O . ALA B 1 62 ? -3.688 -21.031 -8.023 1 95.19 62 ALA B O 1
ATOM 1612 N N . GLY B 1 63 ? -5.758 -20.828 -8.859 1 92.62 63 GLY B N 1
ATOM 1613 C CA . GLY B 1 63 ? -5.602 -21.984 -9.719 1 92.62 63 GLY B CA 1
ATOM 1614 C C . GLY B 1 63 ? -4.852 -21.688 -11 1 92.62 63 GLY B C 1
ATOM 1615 O O . GLY B 1 63 ? -4.406 -22.609 -11.695 1 92.62 63 GLY B O 1
ATOM 1616 N N . SER B 1 64 ? -4.656 -20.469 -11.258 1 92.06 64 SER B N 1
ATOM 1617 C CA . SER B 1 64 ? -4.125 -20.125 -12.57 1 92.06 64 SER B CA 1
ATOM 1618 C C . SER B 1 64 ? -2.732 -19.516 -12.461 1 92.06 64 SER B C 1
ATOM 1620 O O . SER B 1 64 ? -2.145 -19.109 -13.461 1 92.06 64 SER B O 1
ATOM 1622 N N . THR B 1 65 ? -2.27 -19.406 -11.234 1 93.38 65 THR B N 1
ATOM 1623 C CA . THR B 1 65 ? -0.971 -18.766 -11.055 1 93.38 65 THR B CA 1
ATOM 1624 C C . THR B 1 65 ? -0.03 -19.672 -10.266 1 93.38 65 THR B C 1
ATOM 1626 O O . THR B 1 65 ? -0.479 -20.547 -9.516 1 93.38 65 THR B O 1
ATOM 1629 N N . THR B 1 66 ? 1.27 -19.469 -10.492 1 92.38 66 THR B N 1
ATOM 1630 C CA . THR B 1 66 ? 2.32 -20.172 -9.766 1 92.38 66 THR B CA 1
ATOM 1631 C C . THR B 1 66 ? 3.443 -19.219 -9.375 1 92.38 66 THR B C 1
ATOM 1633 O O . THR B 1 66 ? 3.506 -18.094 -9.875 1 92.38 66 THR B O 1
ATOM 1636 N N . LYS B 1 67 ? 4.223 -19.719 -8.477 1 94.44 67 LYS B N 1
ATOM 1637 C CA . LYS B 1 67 ? 5.402 -18.938 -8.133 1 94.44 67 LYS B CA 1
ATOM 1638 C C . LYS B 1 67 ? 6.137 -18.469 -9.383 1 94.44 67 LYS B C 1
ATOM 1640 O O . LYS B 1 67 ? 6.328 -19.25 -10.32 1 94.44 67 LYS B O 1
ATOM 1645 N N . GLY B 1 68 ? 6.438 -17.203 -9.391 1 94.81 68 GLY B N 1
ATOM 1646 C CA . GLY B 1 68 ? 7.199 -16.688 -10.516 1 94.81 68 GLY B CA 1
ATOM 1647 C C . GLY B 1 68 ? 6.328 -16.078 -11.602 1 94.81 68 GLY B C 1
ATOM 1648 O O . GLY B 1 68 ? 6.82 -15.383 -12.484 1 94.81 68 GLY B O 1
ATOM 1649 N N . SER B 1 69 ? 5.055 -16.328 -11.617 1 94.25 69 SER B N 1
ATOM 1650 C CA . SER B 1 69 ? 4.148 -15.742 -12.609 1 94.25 69 SER B CA 1
ATOM 1651 C C . SER B 1 69 ? 4.262 -14.227 -12.641 1 94.25 69 SER B C 1
ATOM 1653 O O . SER B 1 69 ? 4.309 -13.578 -11.594 1 94.25 69 SER B O 1
ATOM 1655 N N . LEU B 1 70 ? 4.379 -13.68 -13.852 1 96.75 70 LEU B N 1
ATOM 1656 C CA . LEU B 1 70 ? 4.379 -12.234 -14.039 1 96.75 70 LEU B CA 1
ATOM 1657 C C . LEU B 1 70 ? 2.957 -11.703 -14.156 1 96.75 70 LEU B C 1
ATOM 1659 O O . LEU B 1 70 ? 2.205 -12.109 -15.047 1 96.75 70 LEU B O 1
ATOM 1663 N N . LEU B 1 71 ? 2.625 -10.758 -13.289 1 97.75 71 LEU B N 1
ATOM 1664 C CA . LEU B 1 71 ? 1.243 -10.297 -13.188 1 97.75 71 LEU B CA 1
ATOM 1665 C C . LEU B 1 71 ? 1.172 -8.773 -13.234 1 97.75 71 LEU B C 1
ATOM 1667 O O . LEU B 1 71 ? 2.1 -8.086 -12.797 1 97.75 71 LEU B O 1
ATOM 1671 N N . GLY B 1 72 ? 0.136 -8.289 -13.812 1 98.31 72 GLY B N 1
ATOM 1672 C CA . GLY B 1 72 ? -0.374 -6.945 -13.57 1 98.31 72 GLY B CA 1
ATOM 1673 C C . GLY B 1 72 ? -1.611 -6.926 -12.695 1 98.31 72 GLY B C 1
ATOM 1674 O O . GLY B 1 72 ? -2.521 -7.738 -12.875 1 98.31 72 GLY B O 1
ATOM 1675 N N . ILE B 1 73 ? -1.574 -6.055 -11.695 1 98.25 73 ILE B N 1
ATOM 1676 C CA . ILE B 1 73 ? -2.766 -5.988 -10.852 1 98.25 73 ILE B CA 1
ATOM 1677 C C . ILE B 1 73 ? -3.213 -4.535 -10.703 1 98.25 73 ILE B C 1
ATOM 1679 O O . ILE B 1 73 ? -2.395 -3.617 -10.789 1 98.25 73 ILE B O 1
ATOM 1683 N N . SER B 1 74 ? -4.492 -4.344 -10.555 1 98.62 74 SER B N 1
ATOM 1684 C CA . SER B 1 74 ? -5.102 -3.074 -10.18 1 98.62 74 SER B CA 1
ATOM 1685 C C . SER B 1 74 ? -6.078 -3.25 -9.023 1 98.62 74 SER B C 1
ATOM 1687 O O . SER B 1 74 ? -6.742 -4.281 -8.914 1 98.62 74 SER B O 1
ATOM 1689 N N . GLY B 1 75 ? -6.117 -2.248 -8.188 1 98.44 75 GLY B N 1
ATOM 1690 C CA . GLY B 1 75 ? -6.992 -2.305 -7.027 1 98.44 75 GLY B CA 1
ATOM 1691 C C . GLY B 1 75 ? -6.875 -1.086 -6.133 1 98.44 75 GLY B C 1
ATOM 1692 O O . GLY B 1 75 ? -6.766 0.042 -6.621 1 98.44 75 GLY B O 1
ATOM 1693 N N . ARG B 1 76 ? -6.965 -1.395 -4.844 1 97.69 76 ARG B N 1
ATOM 1694 C CA . ARG B 1 76 ? -6.926 -0.32 -3.857 1 97.69 76 ARG B CA 1
ATOM 1695 C C . ARG B 1 76 ? -6.105 -0.724 -2.639 1 97.69 76 ARG B C 1
ATOM 1697 O O . ARG B 1 76 ? -6.02 -1.907 -2.303 1 97.69 76 ARG B O 1
ATOM 1704 N N . LEU B 1 77 ? -5.531 0.317 -2.033 1 97.44 77 LEU B N 1
ATOM 1705 C CA . LEU B 1 77 ? -4.801 0.07 -0.796 1 97.44 77 LEU B CA 1
ATOM 1706 C C . LEU B 1 77 ? -5.754 -0.049 0.386 1 97.44 77 LEU B C 1
ATOM 1708 O O . LEU B 1 77 ? -6.684 0.752 0.523 1 97.44 77 LEU B O 1
ATOM 1712 N N . SER B 1 78 ? -5.516 -1.018 1.114 1 95.62 78 SER B N 1
ATOM 1713 C CA . SER B 1 78 ? -6.363 -1.235 2.281 1 95.62 78 SER B CA 1
ATOM 1714 C C . SER B 1 78 ? -5.535 -1.563 3.518 1 95.62 78 SER B C 1
ATOM 1716 O O . SER B 1 78 ? -4.516 -2.252 3.422 1 95.62 78 SER B O 1
ATOM 1718 N N . ASN B 1 79 ? -5.871 -0.988 4.562 1 92.56 79 ASN B N 1
ATOM 1719 C CA . ASN B 1 79 ? -5.297 -1.306 5.867 1 92.56 79 ASN B CA 1
ATOM 1720 C C . ASN B 1 79 ? -6.289 -2.061 6.746 1 92.56 79 ASN B C 1
ATOM 1722 O O . ASN B 1 79 ? -7.094 -1.448 7.449 1 92.56 79 ASN B O 1
ATOM 1726 N N . ASN B 1 80 ? -6.285 -3.318 6.703 1 81.25 80 ASN B N 1
ATOM 1727 C CA . ASN B 1 80 ? -7.223 -4.148 7.445 1 81.25 80 ASN B CA 1
ATOM 1728 C C . ASN B 1 80 ? -6.535 -4.871 8.602 1 81.25 80 ASN B C 1
ATOM 1730 O O . ASN B 1 80 ? -5.305 -4.914 8.672 1 81.25 80 ASN B O 1
ATOM 1734 N N . HIS B 1 81 ? -7.359 -5.113 9.594 1 78.06 81 HIS B N 1
ATOM 1735 C CA . HIS B 1 81 ? -6.836 -5.875 10.719 1 78.06 81 HIS B CA 1
ATOM 1736 C C . HIS B 1 81 ? -7.426 -7.281 10.758 1 78.06 81 HIS B C 1
ATOM 1738 O O . HIS B 1 81 ? -8.484 -7.531 10.172 1 78.06 81 HIS B O 1
ATOM 1744 N N . PHE B 1 82 ? -6.602 -8.18 11.133 1 72.62 82 PHE B N 1
ATOM 1745 C CA . PHE B 1 82 ? -7.102 -9.531 11.383 1 72.62 82 PHE B CA 1
ATOM 1746 C C . PHE B 1 82 ? -6.609 -10.047 12.727 1 72.62 82 PHE B C 1
ATOM 1748 O O . PHE B 1 82 ? -5.68 -9.492 13.312 1 72.62 82 PHE B O 1
ATOM 1755 N N . GLU B 1 83 ? -7.383 -10.938 13.25 1 75.38 83 GLU B N 1
ATOM 1756 C CA . GLU B 1 83 ? -6.996 -11.555 14.516 1 75.38 83 GLU B CA 1
ATOM 1757 C C . GLU B 1 83 ? -5.965 -12.656 14.297 1 75.38 83 GLU B C 1
ATOM 1759 O O . GLU B 1 83 ? -6.145 -13.523 13.43 1 75.38 83 GLU B O 1
ATOM 1764 N N . ASN B 1 84 ? -4.84 -12.477 15.023 1 73.38 84 ASN B N 1
ATOM 1765 C CA . ASN B 1 84 ? -3.844 -13.539 14.914 1 73.38 84 ASN B CA 1
ATOM 1766 C C . ASN B 1 84 ? -4.176 -14.719 15.82 1 73.38 84 ASN B C 1
ATOM 1768 O O . ASN B 1 84 ? -5.234 -14.742 16.453 1 73.38 84 ASN B O 1
ATOM 1772 N N . LYS B 1 85 ? -3.318 -15.758 15.688 1 74.25 85 LYS B N 1
ATOM 1773 C CA . LYS B 1 85 ? -3.531 -16.984 16.438 1 74.25 85 LYS B CA 1
ATOM 1774 C C . LYS B 1 85 ? -3.629 -16.719 17.938 1 74.25 85 LYS B C 1
ATOM 1776 O O . LYS B 1 85 ? -4.301 -17.453 18.656 1 74.25 85 LYS B O 1
ATOM 1781 N N . GLN B 1 86 ? -3.076 -15.703 18.375 1 82.56 86 GLN B N 1
ATOM 1782 C CA . GLN B 1 86 ? -3.041 -15.344 19.781 1 82.56 86 GLN B CA 1
ATOM 1783 C C . GLN B 1 86 ? -4.23 -14.461 20.156 1 82.56 86 GLN B C 1
ATOM 1785 O O . GLN B 1 86 ? -4.355 -14.031 21.297 1 82.56 86 GLN B O 1
ATOM 1790 N N . GLY B 1 87 ? -5.043 -14.156 19.203 1 79.06 87 GLY B N 1
ATOM 1791 C CA . GLY B 1 87 ? -6.223 -13.352 19.469 1 79.06 87 GLY B CA 1
ATOM 1792 C C . GLY B 1 87 ? -5.957 -11.859 19.375 1 79.06 87 GLY B C 1
ATOM 1793 O O . GLY B 1 87 ? -6.785 -11.047 19.812 1 79.06 87 GLY B O 1
ATOM 1794 N N . GLU B 1 88 ? -4.773 -11.625 18.922 1 82.75 88 GLU B N 1
ATOM 1795 C CA . GLU B 1 88 ? -4.414 -10.211 18.812 1 82.75 88 GLU B CA 1
ATOM 1796 C C . GLU B 1 88 ? -4.758 -9.656 17.438 1 82.75 88 GLU B C 1
ATOM 1798 O O . GLU B 1 88 ? -4.617 -10.352 16.422 1 82.75 88 GLU B O 1
ATOM 1803 N N . GLN B 1 89 ? -5.184 -8.383 17.469 1 80.56 89 GLN B N 1
ATOM 1804 C CA . GLN B 1 89 ? -5.484 -7.707 16.203 1 80.56 89 GLN B CA 1
ATOM 1805 C C . GLN B 1 89 ? -4.211 -7.203 15.539 1 80.56 89 GLN B C 1
ATOM 1807 O O . GLN B 1 89 ? -3.398 -6.52 16.172 1 80.56 89 GLN B O 1
ATOM 1812 N N . VAL B 1 90 ? -4.027 -7.746 14.391 1 77.88 90 VAL B N 1
ATOM 1813 C CA . VAL B 1 90 ? -2.848 -7.297 13.648 1 77.88 90 VAL B CA 1
ATOM 1814 C C . VAL B 1 90 ? -3.279 -6.5 12.422 1 77.88 90 VAL B C 1
ATOM 1816 O O . VAL B 1 90 ? -4.148 -6.941 11.664 1 77.88 90 VAL B O 1
ATOM 1819 N N . TRP B 1 91 ? -2.705 -5.27 12.289 1 82.44 91 TRP B N 1
ATOM 1820 C CA . TRP B 1 91 ? -2.994 -4.414 11.148 1 82.44 91 TRP B CA 1
ATOM 1821 C C . TRP B 1 91 ? -2.031 -4.699 10 1 82.44 91 TRP B C 1
ATOM 1823 O O . TRP B 1 91 ? -0.834 -4.891 10.219 1 82.44 91 TRP B O 1
ATOM 1833 N N . ARG B 1 92 ? -2.701 -4.867 8.852 1 86.94 92 ARG B N 1
ATOM 1834 C CA . ARG B 1 92 ? -1.896 -5.137 7.664 1 86.94 92 ARG B CA 1
ATOM 1835 C C . ARG B 1 92 ? -2.324 -4.25 6.5 1 86.94 92 ARG B C 1
ATOM 1837 O O . ARG B 1 92 ? -3.518 -4.102 6.234 1 86.94 92 ARG B O 1
ATOM 1844 N N . THR B 1 93 ? -1.311 -3.674 5.91 1 94.44 93 THR B N 1
ATOM 1845 C CA . THR B 1 93 ? -1.555 -2.924 4.684 1 94.44 93 THR B CA 1
ATOM 1846 C C . THR B 1 93 ? -1.371 -3.816 3.461 1 94.44 93 THR B C 1
ATOM 1848 O O . THR B 1 93 ? -0.342 -4.48 3.318 1 94.44 93 THR B O 1
ATOM 1851 N N . ALA B 1 94 ? -2.426 -3.865 2.615 1 96.44 94 ALA B N 1
ATOM 1852 C CA . ALA B 1 94 ? -2.375 -4.699 1.419 1 96.44 94 ALA B CA 1
ATOM 1853 C C . ALA B 1 94 ? -3.139 -4.055 0.267 1 96.44 94 ALA B C 1
ATOM 1855 O O . ALA B 1 94 ? -3.898 -3.105 0.472 1 96.44 94 ALA B O 1
ATOM 1856 N N . VAL B 1 95 ? -2.832 -4.586 -0.873 1 98.06 95 VAL B N 1
ATOM 1857 C CA . VAL B 1 95 ? -3.619 -4.203 -2.039 1 98.06 95 VAL B CA 1
ATOM 1858 C C . VAL B 1 95 ? -4.801 -5.156 -2.203 1 98.06 95 VAL B C 1
ATOM 1860 O O . VAL B 1 95 ? -4.613 -6.359 -2.396 1 98.06 95 VAL B O 1
ATOM 1863 N N . VAL B 1 96 ? -5.965 -4.637 -2.068 1 97 96 VAL B N 1
ATOM 1864 C CA . VAL B 1 96 ? -7.152 -5.387 -2.463 1 97 96 VAL B CA 1
ATOM 1865 C C . VAL B 1 96 ? -7.309 -5.344 -3.982 1 97 96 VAL B C 1
ATOM 1867 O O . VAL B 1 96 ? -7.559 -4.281 -4.559 1 97 96 VAL B O 1
ATOM 1870 N N . VAL B 1 97 ? -7.25 -6.488 -4.582 1 98.12 97 VAL B N 1
ATOM 1871 C CA . VAL B 1 97 ? -7.164 -6.57 -6.035 1 98.12 97 VAL B CA 1
ATOM 1872 C C . VAL B 1 97 ? -8.57 -6.582 -6.637 1 98.12 97 VAL B C 1
ATOM 1874 O O . VAL B 1 97 ? -9.391 -7.434 -6.293 1 98.12 97 VAL B O 1
ATOM 1877 N N . ASP B 1 98 ? -8.75 -5.664 -7.602 1 96.88 98 ASP B N 1
ATOM 1878 C CA . ASP B 1 98 ? -10 -5.621 -8.352 1 96.88 98 ASP B CA 1
ATOM 1879 C C . ASP B 1 98 ? -9.859 -6.34 -9.695 1 96.88 98 ASP B C 1
ATOM 1881 O O . ASP B 1 98 ? -10.82 -6.93 -10.195 1 96.88 98 ASP B O 1
ATOM 1885 N N . ASN B 1 99 ? -8.68 -6.172 -10.25 1 97.56 99 ASN B N 1
ATOM 1886 C CA . ASN B 1 99 ? -8.398 -6.793 -11.539 1 97.56 99 ASN B CA 1
ATOM 1887 C C . ASN B 1 99 ? -6.957 -7.285 -11.617 1 97.56 99 ASN B C 1
ATOM 1889 O O . ASN B 1 99 ? -6.074 -6.734 -10.961 1 97.56 99 ASN B O 1
ATOM 1893 N N . PHE B 1 100 ? -6.832 -8.328 -12.422 1 97.19 100 PHE B N 1
ATOM 1894 C CA . PHE B 1 100 ? -5.484 -8.828 -12.648 1 97.19 100 PHE B CA 1
ATOM 1895 C C . PHE B 1 100 ? -5.34 -9.359 -14.07 1 97.19 100 PHE B C 1
ATOM 1897 O O . PHE B 1 100 ? -6.336 -9.672 -14.727 1 97.19 100 PHE B O 1
ATOM 1904 N N . ALA B 1 101 ? -4.086 -9.414 -14.539 1 96.38 101 ALA B N 1
ATOM 1905 C CA . ALA B 1 101 ? -3.748 -9.93 -15.867 1 96.38 101 ALA B CA 1
ATOM 1906 C C . ALA B 1 101 ? -2.418 -10.68 -15.844 1 96.38 101 ALA B C 1
ATOM 1908 O O . ALA B 1 101 ? -1.479 -10.266 -15.156 1 96.38 101 ALA B O 1
ATOM 1909 N N . TRP B 1 102 ? -2.43 -11.688 -16.625 1 94.62 102 TRP B N 1
ATOM 1910 C CA . TRP B 1 102 ? -1.17 -12.383 -16.875 1 94.62 102 TRP B CA 1
ATOM 1911 C C . TRP B 1 102 ? -0.345 -11.641 -17.922 1 94.62 102 TRP B C 1
ATOM 1913 O O . TRP B 1 102 ? -0.845 -11.32 -19 1 94.62 102 TRP B O 1
ATOM 1923 N N . LEU B 1 103 ? 0.87 -11.438 -17.656 1 95.62 103 LEU B N 1
ATOM 1924 C CA . LEU B 1 103 ? 1.678 -10.625 -18.562 1 95.62 103 LEU B CA 1
ATOM 1925 C C . LEU B 1 103 ? 2.689 -11.492 -19.312 1 95.62 103 LEU B C 1
ATOM 1927 O O . LEU B 1 103 ? 3.58 -10.969 -19.984 1 95.62 103 LEU B O 1
ATOM 1931 N N . GLU B 1 104 ? 2.631 -12.68 -19.109 1 88.62 104 GLU B N 1
ATOM 1932 C CA . GLU B 1 104 ? 3.414 -13.641 -19.875 1 88.62 104 GLU B CA 1
ATOM 1933 C C . GLU B 1 104 ? 2.564 -14.836 -20.297 1 88.62 104 GLU B C 1
ATOM 1935 O O . GLU B 1 104 ? 1.539 -15.125 -19.688 1 88.62 104 GLU B O 1
ATOM 1940 N N . SER B 1 105 ? 2.971 -15.398 -21.453 1 76.31 105 SER B N 1
ATOM 1941 C CA . SER B 1 105 ? 2.242 -16.562 -21.953 1 76.31 105 SER B CA 1
ATOM 1942 C C . SER B 1 105 ? 2.447 -17.766 -21.031 1 76.31 105 SER B C 1
ATOM 1944 O O . SER B 1 105 ? 3.441 -17.844 -20.312 1 76.31 105 SER B O 1
ATOM 1946 N N . ARG B 1 106 ? 1.454 -18.594 -21.031 1 71 106 ARG B N 1
ATOM 1947 C CA . ARG B 1 106 ? 1.551 -19.828 -20.25 1 71 106 ARG B CA 1
ATOM 1948 C C . ARG B 1 106 ? 2.791 -20.625 -20.641 1 71 106 ARG B C 1
ATOM 1950 O O . ARG B 1 106 ? 3.455 -21.219 -19.781 1 71 106 ARG B O 1
ATOM 1957 N N . ALA B 1 107 ? 3.064 -20.562 -21.891 1 72.19 107 ALA B N 1
ATOM 1958 C CA . ALA B 1 107 ? 4.223 -21.297 -22.422 1 72.19 107 ALA B CA 1
ATOM 1959 C C . ALA B 1 107 ? 5.52 -20.734 -21.844 1 72.19 107 ALA B C 1
ATOM 1961 O O . ALA B 1 107 ? 6.43 -21.5 -21.5 1 72.19 107 ALA B O 1
ATOM 1962 N N . THR B 1 108 ? 5.555 -19.484 -21.781 1 72.62 108 THR B N 1
ATOM 1963 C CA . THR B 1 108 ? 6.75 -18.844 -21.25 1 72.62 108 THR B CA 1
ATOM 1964 C C . THR B 1 108 ? 6.926 -19.156 -19.766 1 72.62 108 THR B C 1
ATOM 1966 O O . THR B 1 108 ? 8.039 -19.422 -19.312 1 72.62 108 THR B O 1
ATOM 1969 N N . THR B 1 109 ? 5.855 -19.25 -19.109 1 69.31 109 THR B N 1
ATOM 1970 C CA . THR B 1 109 ? 5.895 -19.547 -17.688 1 69.31 109 THR B CA 1
ATOM 1971 C C . THR B 1 109 ? 6.336 -20.984 -17.453 1 69.31 109 THR B C 1
ATOM 1973 O O . THR B 1 109 ? 7.152 -21.25 -16.562 1 69.31 109 THR B O 1
ATOM 1976 N N . GLU B 1 110 ? 5.863 -21.891 -18.234 1 70.38 110 GLU B N 1
ATOM 1977 C CA . GLU B 1 110 ? 6.195 -23.312 -18.125 1 70.38 110 GLU B CA 1
ATOM 1978 C C . GLU B 1 110 ? 7.656 -23.562 -18.5 1 70.38 110 GLU B C 1
ATOM 1980 O O . GLU B 1 110 ? 8.312 -24.406 -17.891 1 70.38 110 GLU B O 1
ATOM 1985 N N . SER B 1 111 ? 8.055 -22.875 -19.406 1 73.31 111 SER B N 1
ATOM 1986 C CA . SER B 1 111 ? 9.445 -23.031 -19.828 1 73.31 111 SER B CA 1
ATOM 1987 C C . SER B 1 111 ? 10.414 -22.578 -18.734 1 73.31 111 SER B C 1
ATOM 1989 O O . SER B 1 111 ? 11.445 -23.203 -18.516 1 73.31 111 SER B O 1
ATOM 1991 N N . ARG B 1 112 ? 10.086 -21.547 -18.109 1 67.5 112 ARG B N 1
ATOM 1992 C CA . ARG B 1 112 ? 10.906 -21.047 -17 1 67.5 112 ARG B CA 1
ATOM 1993 C C . ARG B 1 112 ? 10.945 -22.047 -15.859 1 67.5 112 ARG B C 1
ATOM 1995 O O . ARG B 1 112 ? 12 -22.266 -15.258 1 67.5 112 ARG B O 1
ATOM 2002 N N . ARG B 1 113 ? 9.898 -22.609 -15.594 1 64.94 113 ARG B N 1
ATOM 2003 C CA . ARG B 1 113 ? 9.82 -23.625 -14.539 1 64.94 113 ARG B CA 1
ATOM 2004 C C . ARG B 1 113 ? 10.664 -24.844 -14.883 1 64.94 113 ARG B C 1
ATOM 2006 O O . ARG B 1 113 ? 11.336 -25.391 -14.008 1 64.94 113 ARG B O 1
ATOM 2013 N N . ALA B 1 114 ? 10.602 -25.219 -16.156 1 64.19 114 ALA B N 1
ATOM 2014 C CA . ALA B 1 114 ? 11.359 -26.375 -16.641 1 64.19 114 ALA B CA 1
ATOM 2015 C C . ALA B 1 114 ? 12.852 -26.047 -16.703 1 64.19 114 ALA B C 1
ATOM 2017 O O . ALA B 1 114 ? 13.688 -26.922 -16.438 1 64.19 114 ALA B O 1
ATOM 2018 N N . GLY B 1 115 ? 13.109 -24.938 -17.094 1 60.59 115 GLY B N 1
ATOM 2019 C CA . GLY B 1 115 ? 14.5 -24.531 -17.188 1 60.59 115 GLY B CA 1
ATOM 2020 C C . GLY B 1 115 ? 15.188 -24.453 -15.844 1 60.59 115 GLY B C 1
ATOM 2021 O O . GLY B 1 115 ? 16.375 -24.75 -15.727 1 60.59 115 GLY B O 1
ATOM 2022 N N . THR B 1 116 ? 14.523 -24.016 -14.898 1 58.47 116 THR B N 1
ATOM 2023 C CA . THR B 1 116 ? 15.07 -24.031 -13.547 1 58.47 116 THR B CA 1
ATOM 2024 C C . THR B 1 116 ? 15.305 -25.469 -13.07 1 58.47 116 THR B C 1
ATOM 2026 O O . THR B 1 116 ? 16.297 -25.75 -12.406 1 58.47 116 THR B O 1
ATOM 2029 N N . LEU B 1 117 ? 14.547 -26.422 -13.539 1 53.84 117 LEU B N 1
ATOM 2030 C CA . LEU B 1 117 ? 14.719 -27.828 -13.219 1 53.84 117 LEU B CA 1
ATOM 2031 C C . LEU B 1 117 ? 15.875 -28.438 -14.016 1 53.84 117 LEU B C 1
ATOM 2033 O O . LEU B 1 117 ? 16.578 -29.328 -13.531 1 53.84 117 LEU B O 1
ATOM 2037 N N . GLN B 1 118 ? 16.062 -28.094 -15.242 1 53.34 118 GLN B N 1
ATOM 2038 C CA . GLN B 1 118 ? 17.141 -28.656 -16.047 1 53.34 118 GLN B CA 1
ATOM 2039 C C . GLN B 1 118 ? 18.5 -28.172 -15.562 1 53.34 118 GLN B C 1
ATOM 2041 O O . GLN B 1 118 ? 19.5 -28.875 -15.711 1 53.34 118 GLN B O 1
ATOM 2046 N N . ALA B 1 119 ? 18.562 -27 -14.953 1 52.28 119 ALA B N 1
ATOM 2047 C CA . ALA B 1 119 ? 19.859 -26.5 -14.508 1 52.28 119 ALA B CA 1
ATOM 2048 C C . ALA B 1 119 ? 20.375 -27.312 -13.32 1 52.28 119 ALA B C 1
ATOM 2050 O O . ALA B 1 119 ? 21.594 -27.406 -13.109 1 52.28 119 ALA B O 1
ATOM 2051 N N . THR B 1 120 ? 19.562 -27.938 -12.492 1 48.19 120 THR B N 1
ATOM 2052 C CA . THR B 1 120 ? 20.016 -28.719 -11.352 1 48.19 120 THR B CA 1
ATOM 2053 C C . THR B 1 120 ? 20.297 -30.172 -11.758 1 48.19 120 THR B C 1
ATOM 2055 O O . THR B 1 120 ? 20.906 -30.922 -11 1 48.19 120 THR B O 1
ATOM 2058 N N . GLY B 1 121 ? 19.703 -30.688 -12.805 1 44.78 121 GLY B N 1
ATOM 2059 C CA . GLY B 1 121 ? 19.844 -32.125 -13.055 1 44.78 121 GLY B CA 1
ATOM 2060 C C . GLY B 1 121 ? 21.188 -32.5 -13.648 1 44.78 121 GLY B C 1
ATOM 2061 O O . GLY B 1 121 ? 21.578 -33.656 -13.648 1 44.78 121 GLY B O 1
ATOM 2062 N N . THR B 1 122 ? 21.547 -31.828 -14.703 1 39.47 122 THR B N 1
ATOM 2063 C CA . THR B 1 122 ? 22.609 -32.5 -15.438 1 39.47 122 THR B CA 1
ATOM 2064 C C . THR B 1 122 ? 23.953 -32.375 -14.711 1 39.47 122 THR B C 1
ATOM 2066 O O . THR B 1 122 ? 24.625 -31.328 -14.828 1 39.47 122 THR B O 1
ATOM 2069 N N . ASP B 1 123 ? 23.984 -32.562 -13.328 1 40.06 123 ASP B N 1
ATOM 2070 C CA . ASP B 1 123 ? 25.328 -32.938 -12.906 1 40.06 123 ASP B CA 1
ATOM 2071 C C . ASP B 1 123 ? 25.859 -34.094 -13.766 1 40.06 123 ASP B C 1
ATOM 2073 O O . ASP B 1 123 ? 25.391 -35.219 -13.664 1 40.06 123 ASP B O 1
ATOM 2077 N N . ASP B 1 124 ? 25.922 -33.969 -15.055 1 38.59 124 ASP B N 1
ATOM 2078 C CA . ASP B 1 124 ? 26.719 -34.906 -15.875 1 38.59 124 ASP B CA 1
ATOM 2079 C C . ASP B 1 124 ? 28.016 -35.281 -15.172 1 38.59 124 ASP B C 1
ATOM 2081 O O . ASP B 1 124 ? 28.875 -34.438 -14.953 1 38.59 124 ASP B O 1
ATOM 2085 N N . VAL B 1 125 ? 28 -36.156 -14.172 1 40.84 125 VAL B N 1
ATOM 2086 C CA . VAL B 1 125 ? 29.156 -36.969 -13.75 1 40.84 125 VAL B CA 1
ATOM 2087 C C . VAL B 1 125 ? 29.969 -37.375 -14.977 1 40.84 125 VAL B C 1
ATOM 2089 O O . VAL B 1 125 ? 29.484 -38.094 -15.844 1 40.84 125 VAL B O 1
ATOM 2092 N N . MET B 1 126 ? 30.734 -36.469 -15.602 1 39.62 126 MET B N 1
ATOM 2093 C CA . MET B 1 126 ? 31.734 -36.781 -16.609 1 39.62 126 MET B CA 1
ATOM 2094 C C . MET B 1 126 ? 32.531 -38.031 -16.234 1 39.62 126 MET B C 1
ATOM 2096 O O . MET B 1 126 ? 33.094 -38.125 -15.148 1 39.62 126 MET B O 1
ATOM 2100 N N . PRO B 1 127 ? 32.062 -39.188 -16.672 1 42.09 127 PRO B N 1
ATOM 2101 C CA . PRO B 1 127 ? 32.906 -40.375 -16.438 1 42.09 127 PRO B CA 1
ATOM 2102 C C . PRO B 1 127 ? 34.406 -40.094 -16.609 1 42.09 127 PRO B C 1
ATOM 2104 O O . PRO B 1 127 ? 34.812 -39.469 -17.594 1 42.09 127 PRO B O 1
ATOM 2107 N N . VAL B 1 128 ? 35.062 -39.875 -15.547 1 39.72 128 VAL B N 1
ATOM 2108 C CA . VAL B 1 128 ? 36.5 -39.75 -15.5 1 39.72 128 VAL B CA 1
ATOM 2109 C C . VAL B 1 128 ? 37.125 -40.844 -16.375 1 39.72 128 VAL B C 1
ATOM 2111 O O . VAL B 1 128 ? 36.969 -42.031 -16.125 1 39.72 128 VAL B O 1
ATOM 2114 N N . GLU B 1 129 ? 36.969 -40.75 -17.719 1 37.06 129 GLU B N 1
ATOM 2115 C CA . GLU B 1 129 ? 37.719 -41.656 -18.578 1 37.06 129 GLU B CA 1
ATOM 2116 C C . GLU B 1 129 ? 39.156 -41.75 -18.109 1 37.06 129 GLU B C 1
ATOM 2118 O O . GLU B 1 129 ? 39.844 -40.75 -17.875 1 37.06 129 GLU B O 1
ATOM 2123 N N . GLU B 1 130 ? 39.469 -42.781 -17.312 1 39.59 130 GLU B N 1
ATOM 2124 C CA . GLU B 1 130 ? 40.812 -43.219 -16.984 1 39.59 130 GLU B CA 1
ATOM 2125 C C . GLU B 1 130 ? 41.75 -43.062 -18.188 1 39.59 130 GLU B C 1
ATOM 2127 O O . GLU B 1 130 ? 41.594 -43.75 -19.188 1 39.59 130 GLU B O 1
ATOM 2132 N N . GLY B 1 131 ? 41.969 -41.781 -18.562 1 37.09 131 GLY B N 1
ATOM 2133 C CA . GLY B 1 131 ? 42.938 -41.469 -19.594 1 37.09 131 GLY B CA 1
ATOM 2134 C C . GLY B 1 131 ? 44.25 -42.25 -19.453 1 37.09 131 GLY B C 1
ATOM 2135 O O . GLY B 1 131 ? 44.812 -42.312 -18.359 1 37.09 131 GLY B O 1
ATOM 2136 N N . THR B 1 132 ? 44.281 -43.406 -20.109 1 40.44 132 THR B N 1
ATOM 2137 C CA . THR B 1 132 ? 45.469 -44.219 -20.25 1 40.44 132 THR B CA 1
ATOM 2138 C C . THR B 1 132 ? 46.688 -43.344 -20.438 1 40.44 132 THR B C 1
ATOM 2140 O O . THR B 1 132 ? 46.688 -42.375 -21.156 1 40.44 132 THR B O 1
ATOM 2143 N N . PRO B 1 133 ? 47.656 -43.469 -19.484 1 41.81 133 PRO B N 1
ATOM 2144 C CA . PRO B 1 133 ? 48.906 -42.719 -19.438 1 41.81 133 PRO B CA 1
ATOM 2145 C C . PRO B 1 133 ? 49.531 -42.5 -20.812 1 41.81 133 PRO B C 1
ATOM 2147 O O . PRO B 1 133 ? 49.5 -43.438 -21.641 1 41.81 133 PRO B O 1
ATOM 2150 N N . PRO B 1 134 ? 49.281 -41.281 -21.344 1 37.5 134 PRO B N 1
ATOM 2151 C CA . PRO B 1 134 ? 49.844 -41.062 -22.672 1 37.5 134 PRO B CA 1
ATOM 2152 C C . PRO B 1 134 ? 51.25 -41.656 -22.812 1 37.5 134 PRO B C 1
ATOM 2154 O O . PRO B 1 134 ? 52.062 -41.562 -21.891 1 37.5 134 PRO B O 1
ATOM 2157 N N . GLN B 1 135 ? 51.344 -42.875 -23.281 1 36.19 135 GLN B N 1
ATOM 2158 C CA . GLN B 1 135 ? 52.656 -43.469 -23.578 1 36.19 135 GLN B CA 1
ATOM 2159 C C . GLN B 1 135 ? 53.562 -42.438 -24.266 1 36.19 135 GLN B C 1
ATOM 2161 O O . GLN B 1 135 ? 53.156 -41.812 -25.234 1 36.19 135 GLN B O 1
ATOM 2166 N N . VAL B 1 136 ? 54.375 -41.75 -23.406 1 35.28 136 VAL B N 1
ATOM 2167 C CA . VAL B 1 136 ? 55.469 -40.844 -23.734 1 35.28 136 VAL B CA 1
ATOM 2168 C C . VAL B 1 136 ? 56.188 -41.344 -24.969 1 35.28 136 VAL B C 1
ATOM 2170 O O . VAL B 1 136 ? 56.812 -42.406 -24.938 1 35.28 136 VAL B O 1
ATOM 2173 N N . ALA B 1 137 ? 55.375 -41.406 -26.078 1 33.5 137 ALA B N 1
ATOM 2174 C CA . ALA B 1 137 ? 56.125 -41.812 -27.266 1 33.5 137 ALA B CA 1
ATOM 2175 C C . ALA B 1 137 ? 57.438 -41.062 -27.375 1 33.5 137 ALA B C 1
ATOM 2177 O O . ALA B 1 137 ? 57.5 -39.844 -27.188 1 33.5 137 ALA B O 1
ATOM 2178 N N . THR B 1 138 ? 58.5 -41.688 -26.938 1 35.34 138 THR B N 1
ATOM 2179 C CA . THR B 1 138 ? 59.906 -41.375 -27.016 1 35.34 138 THR B CA 1
ATOM 2180 C C . THR B 1 138 ? 60.25 -40.719 -28.344 1 35.34 138 THR B C 1
ATOM 2182 O O . THR B 1 138 ? 60.281 -41.375 -29.391 1 35.34 138 THR B O 1
ATOM 2185 N N . ASP B 1 139 ? 59.312 -39.625 -28.625 1 31.58 139 ASP B N 1
ATOM 2186 C CA . ASP B 1 139 ? 59.719 -38.938 -29.859 1 31.58 139 ASP B CA 1
ATOM 2187 C C . ASP B 1 139 ? 61.25 -38.75 -29.906 1 31.58 139 ASP B C 1
ATOM 2189 O O . ASP B 1 139 ? 61.844 -38.281 -28.938 1 31.58 139 ASP B O 1
ATOM 2193 N N . ASP B 1 140 ? 61.875 -39.469 -30.703 1 36.06 140 ASP B N 1
ATOM 2194 C CA . ASP B 1 140 ? 63.25 -39.469 -31.172 1 36.06 140 ASP B CA 1
ATOM 2195 C C . ASP B 1 140 ? 63.75 -38.031 -31.422 1 36.06 140 ASP B C 1
ATOM 2197 O O . ASP B 1 140 ? 63.031 -37.219 -32 1 36.06 140 ASP B O 1
ATOM 2201 N N . LEU B 1 141 ? 64.562 -37.469 -30.469 1 34.56 141 LEU B N 1
ATOM 2202 C CA . LEU B 1 141 ? 65.312 -36.219 -30.297 1 34.56 141 LEU B CA 1
ATOM 2203 C C . LEU B 1 141 ? 65.938 -35.781 -31.609 1 34.56 141 LEU B C 1
ATOM 2205 O O . LEU B 1 141 ? 66.625 -34.75 -31.656 1 34.56 141 LEU B O 1
ATOM 2209 N N . PRO B 1 142 ? 65.188 -35.875 -32.781 1 33.22 142 PRO B N 1
ATOM 2210 C CA . PRO B 1 142 ? 66.25 -35.688 -33.781 1 33.22 142 PRO B CA 1
ATOM 2211 C C . PRO B 1 142 ? 67.062 -34.469 -33.531 1 33.22 142 PRO B C 1
ATOM 2213 O O . PRO B 1 142 ? 66.625 -33.5 -32.938 1 33.22 142 PRO B O 1
ATOM 2216 N N . PHE B 1 143 ? 68.5 -34.5 -33.75 1 25.38 143 PHE B N 1
ATOM 2217 C CA . PHE B 1 143 ? 69.625 -33.562 -33.906 1 25.38 143 PHE B CA 1
ATOM 2218 C C . PHE B 1 143 ? 69.25 -32.5 -34.938 1 25.38 143 PHE B C 1
ATOM 2220 O O . PHE B 1 143 ? 68.5 -32.75 -35.844 1 25.38 143 PHE B O 1
#

Foldseek 3Di:
DDFKDKAKFFWAFQWDWDADPVGKIKIKTWGWGWDPDADPVRHIDTDIAIEMEIHPVRVVVNVPDGGGFIKMFMAGWDWDWDQDPVRDTDTDIHGYTPDMDGPDDPVVVVVVVVVVVVVPPPPVPPPPPPPDPPDPPDPPPDD/DDFKDKAKFFWAFQWDWDADPVGKIKIKTWGWGWDPDADPVRHIDTDIAIEMEIHPVRVVVNVPDGGGFIKMFMAGWDWDWDQDPVRDTDTDIHGYTPDMDGPDDPVVVVVVVVVVVVVPPPPVPPPPPPPDDPPPPPPDPDD

Nearest PDB structures (foldseek):
  5yyu-assembly1_B  TM=9.195E-01  e=8.189E-13  Staphylococcus aureus subsp. aureus ED98
  5xgt-assembly1_A  TM=9.026E-01  e=2.770E-12  Staphylococcus aureus
  7d8j-assembly1_A-2  TM=8.779E-01  e=2.492E-12  Staphylococcus aureus subsp. aureus ED98
  3vdy-assembly1_A-2  TM=9.267E-01  e=9.882E-12  Bacillus subtilis
  1x3g-assembly1_A-2  TM=7.545E-01  e=1.876E-09  Mycolicibacterium smegmatis

Sequence (286 aa):
MLNSVSLTGRLTKEPEVFRTANELDIVRFTLAVNRVFKNKTGQRETDFIECVIFGKRALTFAGSTTKGSLLGISGRLSNNHFENKQGEQVWRTAVVVDNFAWLESRATTESRRAGTLQATGTDDVMPVEEGTPPQVATDDLPFMLNSVSLTGRLTKEPEVFRTANELDIVRFTLAVNRVFKNKTGQRETDFIECVIFGKRALTFAGSTTKGSLLGISGRLSNNHFENKQGEQVWRTAVVVDNFAWLESRATTESRRAGTLQATGTDDVMPVEEGTPPQVATDDLPF

Radius of gyration: 32.11 Å; Cα contacts (8 Å, |Δi|>4): 534; chains: 2; bounding box: 138×81×77 Å

InterPro domains:
  IPR000424 Primosome PriB/single-strand DNA-binding [PF00436] (2-101)
  IPR000424 Primosome PriB/single-strand DNA-binding [PS50935] (1-104)
  IPR000424 Primosome PriB/single-strand DNA-binding [cd04496] (5-103)
  IPR011344 Single-stranded DNA-binding protein [MF_00984] (2-107)
  IPR011344 Single-stranded DNA-binding protein [PIRSF002070] (1-116)
  IPR011344 Single-s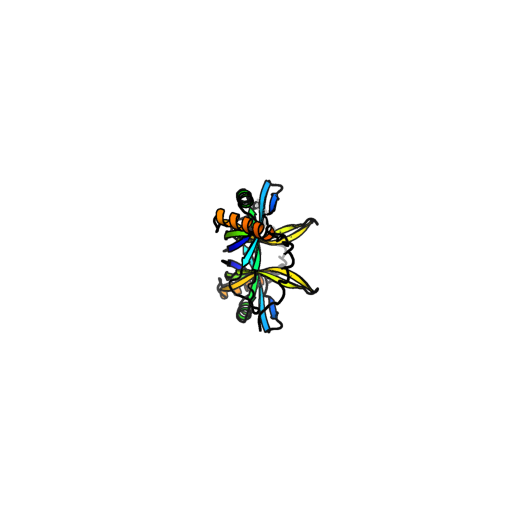tranded DNA-binding protein [PTHR10302] (2-129)
  IPR011344 Single-stranded DNA-binding protein [TIGR00621] (1-121)
  IPR012340 Nucleic acid-binding, OB-fold [G3DSA:2.40.50.140] (1-115)
  IPR012340 Nucleic acid-binding, OB-fold [SSF50249] (1-143)

Secondary structure (DSSP, 8-state):
--EEEEEEEEE-SPPEEEE-TT--EEEEEEEEEEEEEE-TTSPEEEEEEEEEEESHHHHHHHHH--TT-EEEEEEEEEEEEEE-TTS-EEEEEEEEEEEEEE-S-HHHHHHHHHHHHHHHH----------------------/--EEEEEEEEE-SPPEEEE-TT--EEEEEEEEEEEEEE-TTSPEEEEEEEEEEESHHHHHHHHH--TT-EEEEEEEEEEEEEE-TTS-EEEEEEEEEEEEEE-S-HHHHHHHHHHHHHHHH----------------------

Organism: Lacticaseibacillus paracasei (strain ATCC 334 / BCRC 17002 / CCUG 31169 / CIP 107868 / KCTC 3260 / NRRL B-441) (NCBI:txid321967)

pLDDT: mean 79.91, std 21.63, range [25.38, 98.75]